Protein AF-A0A7S3FM71-F1 (afdb_monomer)

Mean predicted aligned error: 9.9 Å

InterPro domains:
  IPR003323 OTU domain [PF02338] (21-145)
  IPR003323 OTU domain [PS50802] (13-151)
  IPR038765 Papain-like cysteine peptidase superfamily [SSF54001] (6-153)
  IPR050704 Peptidase C85-like [PTHR12419] (8-159)

Organism: NCBI:txid676789

Nearest PDB structures (foldseek):
  4bou-assembly1_A-2  TM=9.102E-01  e=1.600E-09  Homo sapiens
  4bop-assembly1_B  TM=8.326E-01  e=3.712E-07  Homo sapiens
  3phw-assembly1_A  TM=8.513E-01  e=5.351E-05  Crimean-Congo hemorrhagic fever virus strain IbAr10200
  6oar-assembly3_E  TM=7.988E-01  e=4.814E-05  Kupe virus
  6dx2-assembly2_B  TM=7.914E-01  e=5.075E-05  Orthonairovirus khani

Structure (mmCIF, N/CA/C/O backbone):
data_AF-A0A7S3FM71-F1
#
_entry.id   AF-A0A7S3FM71-F1
#
loop_
_atom_site.group_PDB
_atom_site.id
_atom_site.type_symbol
_atom_site.label_atom_id
_atom_site.label_alt_id
_atom_site.label_comp_id
_atom_site.label_asym_id
_atom_site.label_entity_id
_atom_site.label_seq_id
_atom_site.pdbx_PDB_ins_code
_atom_site.Cartn_x
_atom_site.Cartn_y
_atom_site.Cartn_z
_atom_site.occupancy
_atom_site.B_iso_or_equiv
_atom_site.auth_seq_id
_atom_site.auth_comp_id
_atom_site.auth_asym_id
_atom_site.auth_atom_id
_atom_site.pdbx_PDB_model_num
ATOM 1 N N . MET A 1 1 ? -2.170 1.258 -15.236 1.00 59.53 1 MET A N 1
ATOM 2 C CA . MET A 1 1 ? -2.395 -0.051 -14.561 1.00 59.53 1 MET A CA 1
ATOM 3 C C . MET A 1 1 ? -1.808 -1.283 -15.265 1.00 59.53 1 MET A C 1
ATOM 5 O O . MET A 1 1 ? -1.176 -2.070 -14.574 1.00 59.53 1 MET A O 1
ATOM 9 N N . ARG A 1 2 ? -1.981 -1.521 -16.581 1.00 63.91 2 ARG A N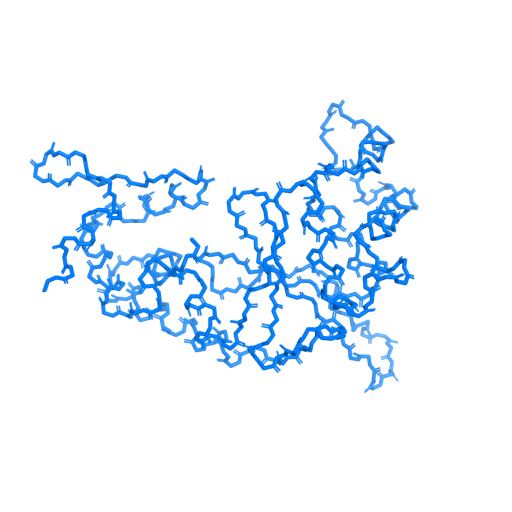 1
ATOM 10 C CA . ARG A 1 2 ? -1.490 -2.768 -17.231 1.00 63.91 2 ARG A CA 1
ATOM 11 C C . ARG A 1 2 ? 0.023 -2.986 -17.081 1.00 63.91 2 ARG A C 1
ATOM 13 O O . ARG A 1 2 ? 0.439 -4.098 -16.779 1.00 63.91 2 ARG A O 1
ATOM 20 N N . ALA A 1 3 ? 0.807 -1.934 -17.283 1.00 66.25 3 ALA A N 1
ATOM 21 C CA . ALA A 1 3 ? 2.261 -2.003 -17.276 1.00 66.25 3 ALA A CA 1
ATOM 22 C C . ALA A 1 3 ? 2.826 -2.145 -15.838 1.00 66.25 3 ALA A C 1
ATOM 24 O O . ALA A 1 3 ? 3.616 -3.049 -15.579 1.00 66.25 3 ALA A O 1
ATOM 25 N N . CYS A 1 4 ? 2.243 -1.442 -14.856 1.00 72.50 4 CYS A N 1
ATOM 26 C CA . CYS A 1 4 ? 2.477 -1.683 -13.421 1.00 72.50 4 CYS A CA 1
ATOM 27 C C . CYS A 1 4 ? 2.239 -3.150 -12.999 1.00 72.50 4 CYS A C 1
ATOM 29 O O . CYS A 1 4 ? 3.063 -3.740 -12.305 1.00 72.50 4 CYS A O 1
ATOM 31 N N . ARG A 1 5 ? 1.155 -3.787 -13.471 1.00 78.88 5 ARG A N 1
ATOM 32 C CA . ARG A 1 5 ? 0.891 -5.212 -13.185 1.00 78.88 5 ARG A CA 1
ATOM 33 C C . ARG A 1 5 ? 1.921 -6.155 -13.800 1.00 78.88 5 ARG A C 1
ATOM 35 O O . ARG A 1 5 ? 2.112 -7.239 -13.263 1.00 78.88 5 ARG A O 1
ATOM 42 N N . ALA A 1 6 ? 2.524 -5.800 -14.932 1.00 73.19 6 ALA A N 1
ATOM 43 C CA . ALA A 1 6 ? 3.598 -6.595 -15.520 1.00 73.19 6 ALA A CA 1
ATOM 44 C C . ALA A 1 6 ? 4.869 -6.486 -14.667 1.00 73.19 6 ALA A C 1
ATOM 46 O O . ALA A 1 6 ? 5.385 -7.510 -14.235 1.00 73.19 6 ALA A 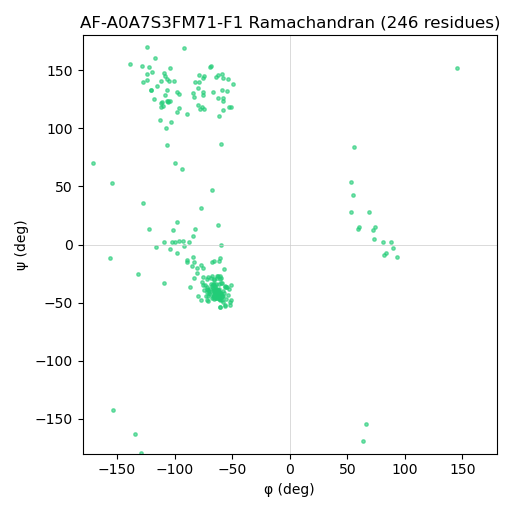O 1
ATOM 47 N N . ALA A 1 7 ? 5.269 -5.266 -14.296 1.00 73.12 7 ALA A N 1
ATOM 48 C CA . ALA A 1 7 ? 6.426 -5.036 -13.430 1.00 73.12 7 ALA A CA 1
ATOM 49 C C . ALA A 1 7 ? 6.300 -5.739 -12.061 1.00 73.12 7 ALA A C 1
ATOM 51 O O . ALA A 1 7 ? 7.256 -6.335 -11.575 1.00 73.12 7 ALA A O 1
ATOM 52 N N . LEU A 1 8 ? 5.109 -5.733 -11.450 1.00 80.12 8 LEU A N 1
ATOM 53 C CA . LEU A 1 8 ? 4.865 -6.459 -10.196 1.00 80.12 8 LEU A CA 1
ATOM 54 C C . LEU A 1 8 ? 4.934 -7.984 -10.366 1.00 80.12 8 LEU A C 1
ATOM 56 O O . LEU A 1 8 ? 5.424 -8.667 -9.471 1.00 80.12 8 LEU A O 1
ATOM 60 N N . ARG A 1 9 ? 4.505 -8.524 -11.514 1.00 82.50 9 ARG A N 1
ATOM 61 C CA . ARG A 1 9 ? 4.613 -9.965 -11.798 1.00 82.50 9 ARG A CA 1
ATOM 62 C C . ARG A 1 9 ? 6.054 -10.434 -11.915 1.00 82.50 9 ARG A C 1
ATOM 64 O O . ARG A 1 9 ? 6.351 -11.512 -11.412 1.00 82.50 9 ARG A O 1
ATOM 71 N N . GLU A 1 10 ? 6.932 -9.630 -12.510 1.00 77.06 10 GLU A N 1
ATOM 72 C CA . GLU A 1 10 ? 8.375 -9.920 -12.548 1.00 77.06 10 GLU A CA 1
ATOM 73 C C . GLU A 1 10 ? 8.985 -9.966 -11.136 1.00 77.06 10 GLU A C 1
ATOM 75 O O . GLU A 1 10 ? 9.927 -10.708 -10.885 1.00 77.06 10 GLU A O 1
ATOM 80 N N . ARG A 1 11 ? 8.383 -9.249 -10.176 1.00 77.69 11 ARG A N 1
ATOM 81 C CA . ARG A 1 11 ? 8.734 -9.299 -8.744 1.00 77.69 11 ARG A CA 1
ATOM 82 C C . ARG A 1 11 ? 8.058 -10.452 -7.990 1.00 77.69 11 ARG A C 1
ATOM 84 O O . ARG A 1 11 ? 8.118 -10.495 -6.767 1.00 77.69 11 ARG A O 1
ATOM 91 N N . GLY A 1 12 ? 7.372 -11.360 -8.687 1.00 82.88 12 GLY A N 1
ATOM 92 C CA . GLY A 1 12 ? 6.640 -12.470 -8.073 1.00 82.88 12 GLY A CA 1
ATOM 93 C C . GLY A 1 12 ? 5.338 -12.061 -7.383 1.00 82.88 12 GLY A C 1
ATOM 94 O O . GLY A 1 12 ? 4.773 -12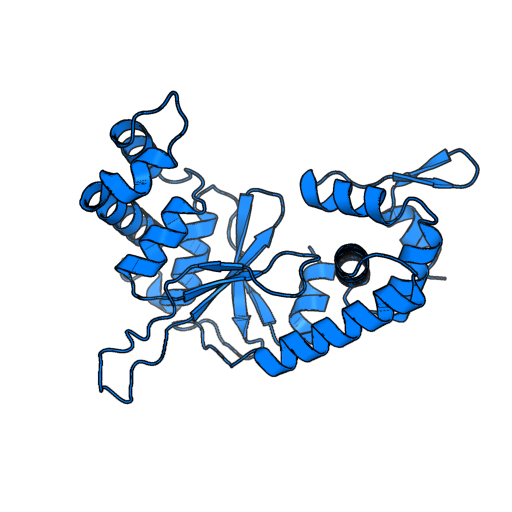.859 -6.640 1.00 82.88 12 GLY A O 1
ATOM 95 N N . LEU A 1 13 ? 4.829 -10.852 -7.640 1.00 87.50 13 LEU A N 1
ATOM 96 C CA . LEU A 1 13 ? 3.617 -10.321 -7.021 1.00 87.50 13 LEU A CA 1
ATOM 97 C C . LEU A 1 13 ? 2.461 -10.240 -8.023 1.00 87.50 13 LEU A C 1
ATOM 99 O O . LEU A 1 13 ? 2.626 -9.958 -9.212 1.00 87.50 13 LEU A O 1
ATOM 103 N N . ARG A 1 14 ? 1.240 -10.433 -7.532 1.00 89.88 14 ARG A N 1
ATOM 104 C CA . ARG A 1 14 ? 0.004 -10.214 -8.283 1.00 89.88 14 ARG A CA 1
ATOM 105 C C . ARG A 1 14 ? -0.896 -9.233 -7.552 1.00 89.88 14 ARG A C 1
ATOM 107 O O . ARG A 1 14 ? -1.042 -9.274 -6.335 1.00 89.88 14 ARG A O 1
ATOM 114 N N . VAL A 1 15 ? -1.541 -8.383 -8.338 1.00 90.75 15 VAL A N 1
ATOM 115 C CA . VAL A 1 15 ? -2.536 -7.437 -7.841 1.00 90.75 15 VAL A CA 1
ATOM 116 C C . VAL A 1 15 ? -3.890 -8.133 -7.729 1.00 90.75 15 VAL A C 1
ATOM 118 O O . VAL A 1 15 ? -4.330 -8.775 -8.689 1.00 90.75 15 VAL A O 1
ATOM 121 N N . VAL A 1 16 ? -4.539 -7.989 -6.577 1.00 90.81 16 VAL A N 1
ATOM 122 C CA . VAL A 1 16 ? -5.944 -8.337 -6.351 1.00 90.81 16 VAL A CA 1
ATOM 123 C C . VAL A 1 16 ? -6.768 -7.066 -6.514 1.00 90.81 16 VAL A C 1
ATOM 125 O O . VAL A 1 16 ? -6.567 -6.095 -5.787 1.00 90.81 16 VAL A O 1
ATOM 128 N N . ASP A 1 17 ? -7.666 -7.065 -7.499 1.00 85.25 17 ASP A N 1
ATOM 129 C CA . ASP A 1 17 ? -8.537 -5.925 -7.771 1.00 85.25 17 ASP A CA 1
ATOM 130 C C . ASP A 1 17 ? -9.531 -5.708 -6.627 1.00 85.25 17 ASP A C 1
ATOM 132 O O . ASP A 1 17 ? -10.219 -6.635 -6.198 1.00 85.25 17 ASP A O 1
ATOM 136 N N . VAL A 1 18 ? -9.620 -4.460 -6.173 1.00 86.31 18 VAL A N 1
ATOM 137 C CA . VAL A 1 18 ? -10.543 -3.998 -5.135 1.00 86.31 18 VAL A CA 1
ATOM 138 C C . VAL A 1 18 ? -11.366 -2.847 -5.711 1.00 86.31 18 VAL A C 1
ATOM 140 O O . VAL A 1 18 ? -10.884 -2.106 -6.568 1.00 86.31 18 VAL A O 1
ATOM 143 N N . ALA A 1 19 ? -12.625 -2.721 -5.292 1.00 86.31 19 ALA A N 1
ATOM 144 C CA . ALA A 1 19 ? -13.496 -1.646 -5.754 1.00 86.31 19 ALA A CA 1
ATOM 145 C C . ALA A 1 19 ? -12.975 -0.268 -5.309 1.00 86.31 19 ALA A C 1
ATOM 147 O O . ALA A 1 19 ? -12.434 -0.111 -4.218 1.00 86.31 19 ALA A O 1
ATOM 148 N N . GLU A 1 20 ? -13.145 0.741 -6.160 1.00 84.00 20 GLU A N 1
ATOM 149 C CA . GLU A 1 20 ? -12.764 2.132 -5.895 1.00 84.00 20 GLU A CA 1
ATOM 150 C C . GLU A 1 20 ? -13.965 2.901 -5.316 1.00 84.00 20 GLU A C 1
ATOM 152 O O . GLU A 1 20 ? -14.554 3.767 -5.955 1.00 84.00 20 GLU A O 1
ATOM 157 N N . ASP A 1 21 ? -14.399 2.504 -4.119 1.00 85.31 21 ASP A N 1
ATOM 158 C CA . ASP A 1 21 ? -15.633 2.981 -3.473 1.00 85.31 21 ASP A CA 1
ATOM 159 C C . ASP A 1 21 ? -15.397 3.625 -2.096 1.00 85.31 21 ASP A C 1
ATOM 161 O O . ASP A 1 21 ? -16.341 3.861 -1.345 1.00 85.31 21 ASP A O 1
ATOM 165 N N . GLY A 1 22 ? -14.136 3.927 -1.769 1.00 86.44 22 GLY A N 1
ATOM 166 C CA . GLY A 1 22 ? -13.719 4.498 -0.487 1.00 86.44 22 GLY A CA 1
ATOM 167 C C . GLY A 1 22 ? -13.559 3.484 0.652 1.00 86.44 22 GLY A C 1
ATOM 168 O O . GLY A 1 22 ? -12.985 3.827 1.684 1.00 86.44 22 GLY A O 1
ATOM 169 N N . ASP A 1 23 ? -13.966 2.224 0.468 1.00 91.94 23 ASP A N 1
ATOM 170 C CA . ASP A 1 23 ? -13.627 1.120 1.378 1.00 91.94 23 ASP A CA 1
ATOM 171 C C . ASP A 1 23 ? -12.344 0.382 0.942 1.00 91.94 23 ASP A C 1
ATOM 173 O O . ASP A 1 23 ? -11.878 -0.518 1.642 1.00 91.94 23 ASP A O 1
ATOM 177 N N . CYS A 1 24 ? -11.730 0.793 -0.177 1.00 93.31 24 CYS A N 1
ATOM 178 C CA . CYS A 1 24 ? -10.620 0.091 -0.828 1.00 93.31 24 CYS A CA 1
ATOM 179 C C . CYS A 1 24 ? -9.427 -0.232 0.088 1.00 93.31 24 CYS A C 1
ATOM 181 O O . CYS A 1 24 ? -8.874 -1.327 -0.005 1.00 93.31 24 CYS A O 1
ATOM 183 N N . LEU A 1 25 ? -9.060 0.669 1.005 1.00 95.38 25 LEU A N 1
ATOM 184 C CA . LEU A 1 25 ? -7.995 0.448 1.989 1.00 95.38 25 LEU A CA 1
ATOM 185 C C . LEU A 1 25 ? -8.323 -0.743 2.892 1.00 95.38 25 LEU A C 1
ATOM 187 O O . LEU A 1 25 ? -7.544 -1.691 3.001 1.00 95.38 25 LEU A O 1
ATOM 191 N N . PHE A 1 26 ? -9.505 -0.712 3.502 1.00 95.81 26 PHE A N 1
ATOM 192 C CA . PHE A 1 26 ? -9.955 -1.742 4.429 1.00 95.81 26 PHE A CA 1
ATOM 193 C C . PHE A 1 26 ? -10.236 -3.058 3.711 1.00 95.81 26 PHE A C 1
ATOM 195 O O . PHE A 1 26 ? -9.888 -4.112 4.224 1.00 95.81 26 PHE A O 1
ATOM 202 N N . ALA A 1 27 ? -10.809 -3.015 2.508 1.00 94.00 27 ALA A N 1
ATOM 203 C CA . ALA A 1 27 ? -11.048 -4.203 1.698 1.00 94.00 27 ALA A CA 1
ATOM 204 C C . ALA A 1 27 ? -9.736 -4.860 1.242 1.00 94.00 27 ALA A C 1
ATOM 206 O O . ALA A 1 27 ? -9.609 -6.082 1.305 1.00 94.00 27 ALA A O 1
ATOM 207 N N . SER A 1 28 ? -8.733 -4.065 0.858 1.00 94.62 28 SER A N 1
ATOM 208 C CA . SER A 1 28 ? -7.405 -4.585 0.517 1.00 94.62 28 SER A CA 1
ATOM 209 C C . SER A 1 28 ? -6.732 -5.235 1.722 1.00 94.62 28 SER A C 1
ATOM 211 O O . SER A 1 28 ? -6.132 -6.301 1.593 1.00 94.62 28 SER A O 1
ATOM 213 N N . LEU A 1 29 ? -6.853 -4.633 2.908 1.00 94.88 29 LEU A N 1
ATOM 214 C CA . LEU A 1 29 ? -6.280 -5.215 4.117 1.00 94.88 29 LEU A CA 1
ATOM 215 C C . LEU A 1 29 ? -7.065 -6.441 4.612 1.00 94.88 29 LEU A C 1
ATOM 217 O O . LEU A 1 29 ? -6.457 -7.398 5.081 1.00 94.88 29 LEU A O 1
ATOM 221 N N . ALA A 1 30 ? -8.389 -6.459 4.459 1.00 93.94 30 ALA A N 1
ATOM 222 C CA . ALA A 1 30 ? -9.215 -7.626 4.761 1.00 93.94 30 ALA A CA 1
ATOM 223 C C . ALA A 1 30 ? -8.833 -8.812 3.870 1.00 93.94 30 ALA A C 1
ATOM 225 O O . ALA A 1 30 ? -8.684 -9.925 4.373 1.00 93.94 30 ALA A O 1
ATOM 226 N N . ASP A 1 31 ? -8.583 -8.571 2.577 1.00 93.62 31 ASP A N 1
ATOM 227 C CA . ASP A 1 31 ? -8.009 -9.596 1.708 1.00 93.62 31 ASP A CA 1
ATOM 228 C C . ASP A 1 31 ? -6.678 -10.102 2.285 1.00 93.62 31 ASP A C 1
ATOM 230 O O . ASP A 1 31 ? -6.541 -11.298 2.515 1.00 93.62 31 ASP A O 1
ATOM 234 N N . GLN A 1 32 ? -5.734 -9.220 2.621 1.00 93.94 32 GLN A N 1
ATOM 235 C CA . GLN A 1 32 ? -4.442 -9.631 3.190 1.00 93.94 32 GLN A CA 1
ATOM 236 C C . GLN A 1 32 ? -4.573 -10.465 4.473 1.00 93.94 32 GLN A C 1
ATOM 238 O O . GLN A 1 32 ? -3.856 -11.448 4.644 1.00 93.94 32 GLN A O 1
ATOM 243 N N . LEU A 1 33 ? -5.483 -10.100 5.375 1.00 91.31 33 LEU A N 1
ATOM 244 C CA . LEU A 1 33 ? -5.605 -10.751 6.678 1.00 91.31 33 LEU A CA 1
ATOM 245 C C . LEU A 1 33 ? -6.434 -12.034 6.649 1.00 91.31 33 LEU A C 1
ATOM 247 O O . LEU A 1 33 ? -6.194 -12.912 7.475 1.00 91.31 33 LEU A O 1
ATOM 251 N N . TYR A 1 34 ? -7.399 -12.146 5.737 1.00 90.31 34 TYR A N 1
ATOM 252 C CA . TYR A 1 34 ? -8.429 -13.187 5.809 1.00 90.31 34 TYR A CA 1
ATOM 253 C C . TYR A 1 34 ? -8.640 -13.942 4.495 1.00 90.31 34 TYR A C 1
ATOM 255 O O . TYR A 1 34 ? -9.065 -15.095 4.516 1.00 90.31 34 TYR A O 1
ATOM 263 N N . GLY A 1 35 ? -8.319 -13.323 3.360 1.00 88.50 35 GLY A N 1
ATOM 264 C CA . GLY A 1 35 ? -8.600 -13.851 2.030 1.00 88.50 35 GLY A CA 1
ATOM 265 C C . GLY A 1 35 ? -10.073 -14.003 1.697 1.00 88.50 35 GLY A C 1
ATOM 266 O O . GLY A 1 35 ? -10.957 -13.486 2.383 1.00 88.50 35 GLY A O 1
ATOM 267 N N . THR A 1 36 ? -10.338 -14.692 0.589 1.00 79.31 36 THR A N 1
ATOM 268 C CA . THR A 1 36 ? -11.689 -14.826 0.040 1.00 79.31 36 THR A CA 1
ATOM 269 C C . THR A 1 36 ? -12.596 -15.672 0.920 1.00 79.31 36 THR A C 1
ATOM 271 O O . THR A 1 36 ? -13.802 -15.427 0.940 1.00 79.31 36 THR A O 1
ATOM 274 N N . ASP A 1 37 ? -12.040 -16.628 1.668 1.00 73.69 37 ASP A N 1
ATOM 275 C CA . ASP A 1 37 ? -12.846 -17.529 2.494 1.00 73.69 37 ASP A CA 1
ATOM 276 C C . ASP A 1 37 ? -13.251 -16.870 3.825 1.00 73.69 37 ASP A C 1
ATOM 278 O O . ASP A 1 37 ? -14.250 -17.263 4.426 1.00 73.69 37 ASP A O 1
ATOM 282 N N . GLY A 1 38 ? -12.536 -15.824 4.261 1.00 62.00 38 GLY A N 1
ATOM 283 C CA . GLY A 1 38 ? -12.831 -15.086 5.495 1.00 62.00 38 GLY A CA 1
ATOM 284 C C . GLY A 1 38 ? -13.874 -13.969 5.359 1.00 62.00 38 GLY A C 1
ATOM 285 O O . GLY A 1 38 ? -14.491 -13.584 6.353 1.00 62.00 38 GLY A O 1
ATOM 286 N N . ALA A 1 39 ? -14.151 -13.492 4.138 1.00 59.91 39 ALA A N 1
ATOM 287 C CA . ALA A 1 39 ? -15.041 -12.351 3.877 1.00 59.91 39 ALA A CA 1
ATOM 288 C C . ALA A 1 39 ? -16.505 -12.547 4.346 1.00 59.91 39 ALA A C 1
ATOM 290 O O . ALA A 1 39 ? -17.269 -11.587 4.413 1.00 59.91 39 ALA A O 1
ATOM 291 N N . GLY A 1 40 ? -16.915 -13.779 4.672 1.00 52.84 40 GLY A N 1
ATOM 292 C CA . GLY A 1 40 ? -18.253 -14.110 5.178 1.00 52.84 40 GLY A CA 1
ATOM 293 C C . GLY A 1 40 ? -18.374 -14.249 6.702 1.00 52.84 40 GLY A C 1
ATOM 294 O O . GLY A 1 40 ? -19.492 -14.382 7.199 1.00 52.84 40 GLY A O 1
ATOM 295 N N . GLU A 1 41 ? -17.269 -14.219 7.455 1.00 52.56 41 GLU A N 1
ATOM 296 C CA . GLU A 1 41 ? -17.253 -14.492 8.906 1.00 52.56 41 GLU A CA 1
ATOM 297 C C . GLU A 1 41 ? -17.263 -13.218 9.776 1.00 52.56 41 GLU A C 1
ATOM 299 O O . GLU A 1 41 ? -16.896 -13.248 10.949 1.00 52.56 41 GLU A O 1
ATOM 304 N N . GLY A 1 42 ? -17.675 -12.074 9.217 1.00 55.28 42 GLY A N 1
ATOM 305 C CA . GLY A 1 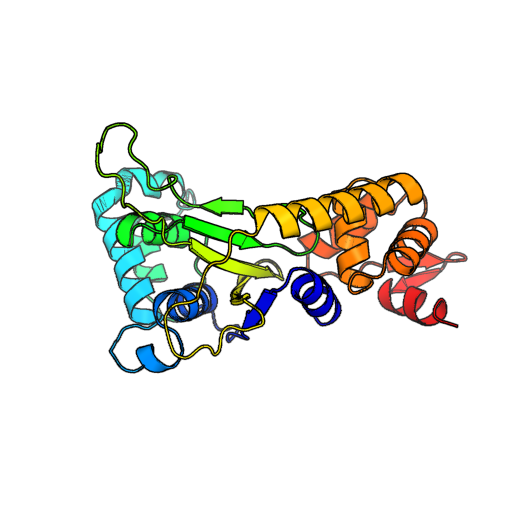42 ? -17.562 -10.768 9.885 1.00 55.28 42 GLY A CA 1
ATOM 306 C C . GLY A 1 42 ? -16.124 -10.239 9.953 1.00 55.28 42 GLY A C 1
ATOM 307 O O . GLY A 1 42 ? -15.851 -9.280 10.671 1.00 55.28 42 GLY A O 1
ATOM 308 N N . LEU A 1 43 ? -15.212 -10.860 9.206 1.00 65.44 43 LEU A N 1
ATOM 309 C CA . LEU A 1 43 ? -13.820 -10.465 9.018 1.00 65.44 43 LEU A CA 1
ATOM 310 C C . LEU A 1 43 ? -13.704 -9.727 7.678 1.00 65.44 43 LEU A C 1
ATOM 312 O O . LEU A 1 43 ? -13.202 -10.253 6.687 1.00 65.44 43 LEU A O 1
ATOM 316 N N . ASP A 1 44 ? -14.272 -8.524 7.637 1.00 83.81 44 ASP A N 1
ATOM 317 C CA . ASP A 1 44 ? -14.440 -7.730 6.422 1.00 83.81 44 ASP A CA 1
ATOM 318 C C . ASP A 1 44 ? -13.922 -6.288 6.584 1.00 83.81 44 ASP A C 1
ATOM 320 O O . ASP A 1 44 ? -13.411 -5.878 7.632 1.00 83.81 44 ASP A O 1
ATOM 324 N N . ALA A 1 45 ? -14.052 -5.505 5.512 1.00 90.75 45 ALA A N 1
ATOM 325 C CA . ALA A 1 45 ? -13.653 -4.102 5.475 1.00 90.75 45 ALA A CA 1
ATOM 326 C C . ALA A 1 45 ? -14.331 -3.252 6.570 1.00 90.75 45 ALA A C 1
ATOM 328 O O . ALA A 1 45 ? -13.709 -2.345 7.125 1.00 90.75 45 ALA A O 1
ATOM 329 N N . ALA A 1 46 ? -15.592 -3.542 6.906 1.00 92.88 46 ALA A N 1
ATOM 330 C CA . ALA A 1 46 ? -16.337 -2.781 7.902 1.00 92.88 46 ALA A CA 1
ATOM 331 C C . ALA A 1 46 ? -15.811 -3.048 9.319 1.00 92.88 46 ALA A C 1
ATOM 333 O O . ALA A 1 46 ? -15.686 -2.111 10.113 1.00 92.88 46 ALA A O 1
ATOM 334 N N . SER A 1 47 ? -15.448 -4.296 9.622 1.00 93.75 47 SER A N 1
ATOM 335 C CA . SER A 1 47 ? -14.816 -4.656 10.894 1.00 93.75 47 SER A CA 1
ATOM 336 C C . SER A 1 47 ? -13.458 -3.979 11.072 1.00 93.75 47 SER A C 1
ATOM 338 O O . SER A 1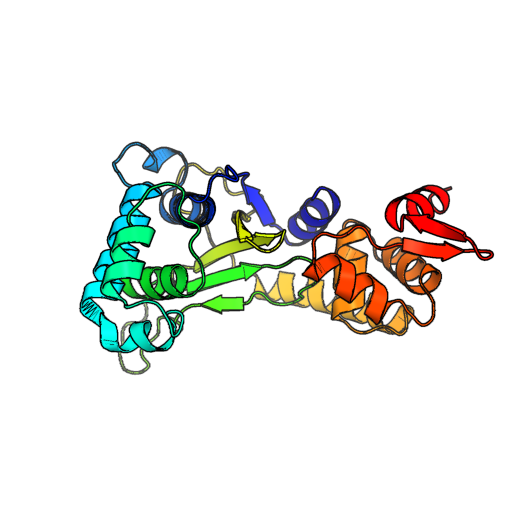 47 ? -13.231 -3.351 12.106 1.00 93.75 47 SER A O 1
ATOM 340 N N . LEU A 1 48 ? -12.599 -3.988 10.046 1.00 95.44 48 LEU A N 1
ATOM 341 C CA . LEU A 1 48 ? -11.311 -3.282 10.107 1.00 95.44 48 LEU A CA 1
ATOM 342 C C . LEU A 1 48 ? -11.494 -1.766 10.271 1.00 95.44 48 LEU A C 1
ATOM 344 O O . LEU A 1 48 ? -10.801 -1.137 11.068 1.00 95.44 48 LEU A O 1
ATOM 348 N N . ARG A 1 49 ? -12.477 -1.161 9.597 1.00 96.88 49 ARG A N 1
ATOM 349 C CA . ARG A 1 49 ? -12.829 0.256 9.800 1.00 96.88 49 ARG A CA 1
ATOM 350 C C . ARG A 1 49 ? -13.253 0.544 11.243 1.00 96.88 49 ARG A C 1
ATOM 352 O O . ARG A 1 49 ? -12.857 1.557 11.830 1.00 96.88 49 ARG A O 1
ATOM 359 N N . ALA A 1 50 ? -14.051 -0.339 11.837 1.00 96.62 50 ALA A N 1
ATOM 360 C CA . ALA A 1 50 ? -14.463 -0.210 13.229 1.00 96.62 50 ALA A CA 1
ATOM 361 C C . ALA A 1 50 ? -13.273 -0.348 14.194 1.00 96.62 50 ALA A C 1
ATOM 363 O O . ALA A 1 50 ? -13.184 0.411 15.160 1.00 96.62 50 ALA A O 1
ATOM 364 N N . ASP A 1 51 ? -12.348 -1.266 13.923 1.00 97.06 51 ASP A N 1
ATOM 365 C CA . ASP A 1 51 ? -11.163 -1.476 14.753 1.00 97.06 51 ASP A CA 1
ATOM 366 C C . ASP A 1 51 ? -10.176 -0.306 14.656 1.00 97.06 51 ASP A C 1
ATOM 368 O O . ASP A 1 51 ? -9.720 0.180 15.692 1.00 97.06 51 ASP A O 1
ATOM 372 N N . ALA A 1 52 ? -9.937 0.226 13.453 1.00 97.69 52 ALA A N 1
ATOM 373 C CA . ALA A 1 52 ? -9.129 1.427 13.235 1.00 97.69 52 ALA A CA 1
ATOM 374 C C . ALA A 1 52 ? -9.668 2.620 14.042 1.00 97.69 52 ALA A C 1
ATOM 376 O O . ALA A 1 52 ? -8.962 3.233 14.844 1.00 97.69 52 ALA A O 1
ATOM 377 N N . THR A 1 53 ? -10.964 2.912 13.894 1.00 98.25 53 THR A N 1
ATOM 378 C CA . THR A 1 53 ? -11.602 4.043 14.586 1.00 98.25 53 THR A CA 1
ATOM 379 C C . THR A 1 53 ? -11.667 3.858 16.098 1.00 98.25 53 THR A C 1
ATOM 381 O O . THR A 1 53 ? -11.442 4.822 16.828 1.00 98.25 53 THR A O 1
ATOM 384 N N . ARG A 1 54 ? -11.898 2.636 16.593 1.00 98.44 54 ARG A N 1
ATOM 385 C CA . ARG A 1 54 ? -11.835 2.331 18.031 1.00 98.44 54 ARG A CA 1
ATOM 386 C C . ARG A 1 54 ? -10.421 2.505 18.581 1.00 98.44 54 ARG A C 1
ATOM 388 O O . ARG A 1 54 ? -10.261 3.025 19.681 1.00 98.44 54 ARG A O 1
ATOM 395 N N . TYR A 1 55 ? -9.402 2.067 17.843 1.00 98.19 55 TYR A N 1
ATOM 396 C CA . TYR A 1 55 ? -8.015 2.208 18.274 1.00 98.19 55 TYR A CA 1
ATOM 397 C C . TYR A 1 55 ? -7.600 3.679 18.345 1.00 98.19 55 TYR A C 1
ATOM 399 O O . TYR A 1 55 ? -7.012 4.096 19.341 1.00 98.19 55 TYR A O 1
ATOM 407 N N . MET A 1 56 ? -7.950 4.476 17.333 1.00 98.25 56 MET A N 1
ATOM 408 C CA . MET A 1 56 ? -7.679 5.914 17.336 1.00 98.25 56 MET A CA 1
ATOM 409 C C . MET A 1 56 ? -8.407 6.643 18.473 1.00 98.25 56 MET A C 1
ATOM 411 O O . MET A 1 56 ? -7.797 7.464 19.146 1.00 98.25 56 MET A O 1
ATOM 415 N N . GLU A 1 57 ? -9.670 6.300 18.747 1.00 98.06 57 GLU A N 1
ATOM 416 C CA . GLU A 1 57 ? -10.446 6.846 19.877 1.00 98.06 57 GLU A CA 1
ATOM 417 C C . GLU A 1 57 ? -9.851 6.474 21.245 1.00 98.06 57 GLU A C 1
ATOM 419 O O . GLU A 1 57 ? -9.908 7.246 22.195 1.00 98.06 57 GLU A O 1
ATOM 424 N N . ALA A 1 58 ? -9.255 5.290 21.377 1.00 98.06 58 ALA A N 1
ATOM 425 C CA . ALA A 1 58 ? -8.585 4.896 22.616 1.00 98.06 58 ALA A CA 1
ATOM 426 C C . ALA A 1 58 ? -7.222 5.589 22.807 1.00 98.06 58 ALA A C 1
ATOM 428 O O . ALA A 1 58 ? -6.723 5.652 23.930 1.00 98.06 58 ALA A O 1
ATOM 429 N N . ASN A 1 59 ? -6.627 6.103 21.727 1.00 97.50 59 ASN A N 1
ATOM 430 C CA . ASN A 1 59 ? -5.280 6.671 21.695 1.00 97.50 59 ASN A CA 1
ATOM 431 C C . ASN A 1 59 ? -5.279 8.083 21.087 1.00 97.50 59 ASN A C 1
ATOM 433 O O . ASN A 1 59 ? -4.339 8.450 20.389 1.00 97.50 59 ASN A O 1
ATOM 437 N N . GLU A 1 60 ? -6.319 8.888 21.337 1.00 96.62 60 GLU A N 1
ATOM 438 C CA . GLU A 1 60 ? -6.542 10.164 20.631 1.00 96.62 60 GLU A CA 1
ATOM 439 C C . GLU A 1 60 ? -5.321 11.090 20.615 1.00 96.62 60 GLU A C 1
ATOM 441 O O . GLU A 1 60 ? -5.089 11.771 19.623 1.00 96.62 60 GLU A O 1
ATOM 446 N N . GLY A 1 61 ? -4.515 11.099 21.682 1.00 96.31 61 GLY A N 1
ATOM 447 C CA . GLY A 1 61 ? -3.307 11.925 21.772 1.00 96.31 61 GLY A CA 1
ATOM 448 C C . GLY A 1 61 ? -2.261 11.641 20.687 1.00 96.31 61 GLY A C 1
ATOM 449 O O . GLY A 1 61 ? -1.552 12.562 20.289 1.00 96.31 61 GLY A O 1
ATOM 450 N N . ASP A 1 62 ? -2.203 10.410 20.177 1.00 94.81 62 ASP A N 1
ATOM 451 C CA . ASP A 1 62 ? -1.279 10.001 19.113 1.00 94.81 62 ASP A CA 1
ATOM 452 C C . ASP A 1 62 ? -1.777 10.418 17.723 1.00 94.81 62 ASP A C 1
ATOM 454 O O . ASP A 1 62 ? -0.985 10.558 16.795 1.00 94.81 62 ASP A O 1
ATOM 458 N N . PHE A 1 63 ? -3.090 10.603 17.570 1.00 96.38 63 PHE A N 1
ATOM 459 C CA . PHE A 1 63 ? -3.752 10.780 16.276 1.00 96.38 63 PHE A CA 1
ATOM 460 C C . PHE A 1 63 ? -4.251 12.207 16.052 1.00 96.38 63 PHE A C 1
ATOM 462 O O . PHE A 1 63 ? -4.217 12.700 14.929 1.00 96.38 63 PHE A O 1
ATOM 469 N N . ALA A 1 64 ? -4.673 12.897 17.112 1.00 95.44 64 ALA A N 1
ATOM 470 C CA . ALA A 1 64 ? -5.216 14.249 17.044 1.00 95.44 64 ALA A CA 1
ATOM 471 C C . ALA A 1 64 ? -4.277 15.265 16.367 1.00 95.44 64 ALA A C 1
ATOM 473 O O . ALA A 1 64 ? -4.794 16.095 15.627 1.00 95.44 64 ALA A O 1
ATOM 474 N N . PRO A 1 65 ? -2.936 15.205 16.525 1.00 95.44 65 PRO A N 1
ATOM 475 C CA . PRO A 1 65 ? -2.030 16.113 15.815 1.00 95.44 65 PRO A CA 1
ATOM 476 C C . PRO A 1 65 ? -2.002 15.949 14.287 1.00 95.44 65 PRO A C 1
ATOM 478 O O . PRO A 1 65 ? -1.426 16.797 13.614 1.00 95.44 65 PRO A O 1
ATOM 481 N N . PHE A 1 66 ? -2.552 14.853 13.752 1.00 94.38 66 PHE A N 1
ATOM 482 C CA . PHE A 1 66 ? -2.588 14.552 12.315 1.00 94.38 66 PHE A CA 1
ATOM 483 C C . PHE A 1 66 ? -3.965 14.786 11.681 1.00 94.38 66 PHE A C 1
ATOM 485 O O . PHE A 1 66 ? -4.111 14.617 10.473 1.00 94.38 66 PHE A O 1
ATOM 492 N N . VAL A 1 67 ? -4.968 15.149 12.483 1.00 93.62 67 VAL A N 1
ATOM 493 C CA . VAL A 1 67 ? -6.262 15.615 11.975 1.00 93.62 67 VAL A CA 1
ATOM 494 C C . VAL A 1 67 ? -6.081 17.042 11.447 1.00 93.62 67 VAL A C 1
ATOM 496 O O . VAL A 1 67 ? -5.283 17.800 11.994 1.00 93.62 67 VAL A O 1
ATOM 499 N N . GLU A 1 68 ? -6.799 17.396 10.380 1.00 88.69 68 GLU A N 1
ATOM 500 C CA . GLU A 1 68 ? -6.775 18.748 9.804 1.00 88.69 68 GLU A CA 1
ATOM 501 C C . GLU A 1 68 ? -7.072 19.819 10.870 1.00 88.69 68 GLU A C 1
ATOM 503 O O . GLU A 1 68 ? -7.917 19.617 11.745 1.00 88.69 68 GLU A O 1
ATOM 508 N N . ASP A 1 69 ? -6.400 20.974 10.789 1.00 85.50 69 ASP A N 1
ATOM 509 C CA . ASP A 1 69 ? -6.438 22.029 11.822 1.00 85.50 69 ASP A CA 1
ATOM 510 C C . ASP A 1 69 ? -7.859 22.560 12.130 1.00 85.50 69 ASP A C 1
ATOM 512 O O . ASP A 1 69 ? -8.090 23.166 13.182 1.00 85.50 69 ASP A O 1
ATOM 516 N N . ASP A 1 70 ? -8.814 22.378 11.214 1.00 91.81 70 ASP A N 1
ATOM 517 C CA . ASP A 1 70 ? -10.208 22.806 11.331 1.00 91.81 70 ASP A CA 1
ATOM 518 C C . ASP A 1 70 ? -11.188 21.693 11.756 1.00 91.81 70 ASP A C 1
ATOM 520 O O . ASP A 1 70 ? -12.385 21.959 11.903 1.00 91.81 70 ASP A O 1
ATOM 524 N N . GLU A 1 71 ? -10.707 20.474 12.023 1.00 93.62 71 GLU A N 1
ATOM 525 C CA . GLU A 1 71 ? -11.517 19.323 12.433 1.00 93.62 71 GLU A CA 1
ATOM 526 C C . GLU A 1 71 ? -11.080 18.787 13.811 1.00 93.62 71 GLU A C 1
ATOM 528 O O . GLU A 1 71 ? -9.908 18.565 14.102 1.00 93.62 71 GLU A O 1
ATOM 533 N N . ALA A 1 72 ? -12.043 18.543 14.705 1.00 95.38 72 ALA A N 1
ATOM 534 C CA . ALA A 1 72 ? -11.764 17.839 15.956 1.00 95.38 72 ALA A CA 1
ATOM 535 C C . ALA A 1 72 ? -11.678 16.324 15.706 1.00 95.38 72 ALA A C 1
ATOM 537 O O . ALA A 1 72 ? -12.470 15.780 14.937 1.00 95.38 72 ALA A O 1
ATOM 538 N N . ILE A 1 73 ? -10.816 15.604 16.435 1.00 96.25 73 ILE A N 1
ATOM 539 C CA . ILE A 1 73 ? -10.672 14.144 16.268 1.00 96.25 73 ILE A CA 1
ATOM 540 C C . ILE A 1 73 ? -12.001 13.381 16.405 1.00 96.25 73 ILE A C 1
ATOM 542 O O . ILE A 1 73 ? -12.269 12.455 15.645 1.00 96.25 73 ILE A O 1
ATOM 546 N N . GLY A 1 74 ? -12.894 13.803 17.303 1.00 97.06 74 GLY A N 1
ATOM 547 C CA . GLY A 1 74 ? -14.219 13.187 17.435 1.00 97.06 74 GLY A CA 1
ATOM 548 C C . GLY A 1 74 ? -15.098 13.335 16.182 1.00 97.06 74 GLY A C 1
ATOM 549 O O . GLY A 1 74 ? -15.936 12.472 15.905 1.00 97.06 74 GLY A O 1
ATOM 550 N N . ASP A 1 75 ? -14.911 14.402 15.407 1.00 97.44 75 ASP A N 1
ATOM 551 C CA . ASP A 1 75 ? -15.645 14.674 14.168 1.00 97.44 75 ASP A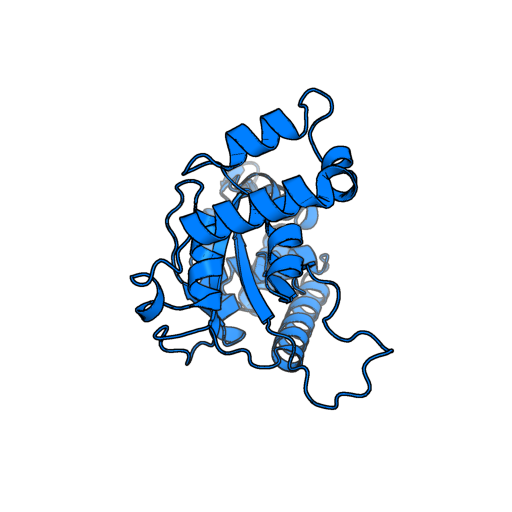 CA 1
ATOM 552 C C . ASP A 1 75 ? -15.060 13.841 13.026 1.00 97.44 75 ASP A C 1
ATOM 554 O O . ASP A 1 75 ? -15.812 13.124 12.353 1.00 97.44 75 ASP A O 1
ATOM 558 N N . TYR A 1 76 ? -13.726 13.805 12.938 1.00 97.88 76 TYR A N 1
ATOM 559 C CA . TYR A 1 76 ? -12.979 12.911 12.057 1.00 97.88 76 TYR A CA 1
ATOM 560 C C . TYR A 1 76 ? -13.416 11.452 12.243 1.00 97.88 76 TYR A C 1
ATOM 562 O O . TYR A 1 76 ? -13.833 10.792 11.293 1.00 97.88 76 TYR A O 1
ATOM 570 N N . LEU A 1 77 ? -13.428 10.952 13.485 1.00 98.12 77 LEU A N 1
ATOM 571 C CA . LEU A 1 77 ? -13.812 9.573 13.794 1.00 98.12 77 LEU A CA 1
ATOM 572 C C . LEU A 1 77 ? -15.284 9.289 13.472 1.00 98.12 77 LEU A C 1
ATOM 574 O O . LEU A 1 77 ? -15.627 8.190 13.037 1.00 98.12 77 LEU A O 1
ATOM 578 N N . ARG A 1 78 ? -16.191 10.255 13.668 1.00 97.56 78 ARG A N 1
ATOM 579 C CA . ARG A 1 78 ? -17.599 10.098 13.259 1.00 97.56 78 ARG A CA 1
ATOM 580 C C . ARG A 1 78 ? -17.745 9.959 11.747 1.00 97.56 78 ARG A C 1
ATOM 582 O O . ARG A 1 78 ? -18.587 9.176 11.307 1.00 97.56 78 ARG A O 1
ATOM 589 N N . ARG A 1 79 ? -16.951 10.694 10.969 1.00 97.00 79 ARG A N 1
ATOM 590 C CA . ARG A 1 79 ? -16.913 10.596 9.5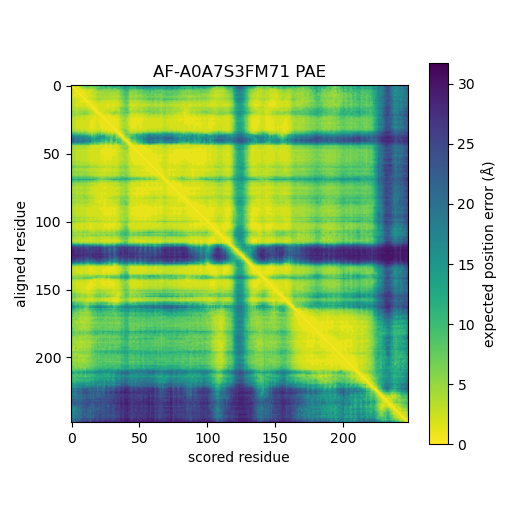06 1.00 97.00 79 ARG A CA 1
ATOM 591 C C . ARG A 1 79 ? -16.250 9.295 9.050 1.00 97.00 79 ARG A C 1
ATOM 593 O O . ARG A 1 79 ? -16.848 8.572 8.263 1.00 97.00 79 ARG A O 1
ATOM 600 N N . MET A 1 80 ? -15.093 8.942 9.608 1.00 97.38 80 MET A N 1
ATOM 601 C CA . MET A 1 80 ? -14.328 7.743 9.240 1.00 97.38 80 MET A CA 1
ATOM 602 C C . MET A 1 80 ? -15.076 6.431 9.516 1.00 97.38 80 MET A C 1
ATOM 604 O O . MET A 1 80 ? -14.869 5.440 8.823 1.00 97.38 80 MET A O 1
ATOM 608 N N . ARG A 1 81 ? -16.000 6.407 10.485 1.00 96.81 81 ARG A N 1
ATOM 609 C CA . ARG A 1 81 ? -16.881 5.248 10.726 1.00 96.81 81 ARG A CA 1
ATOM 610 C C . ARG A 1 81 ? -17.899 4.998 9.603 1.00 96.81 81 ARG A C 1
ATOM 612 O O . ARG A 1 81 ? -18.503 3.930 9.578 1.00 96.81 81 ARG A O 1
ATOM 619 N N . GLN A 1 82 ? -18.130 5.957 8.705 1.00 95.69 82 GLN A N 1
ATOM 620 C CA . GLN A 1 82 ? -19.079 5.806 7.600 1.00 95.69 82 GLN A CA 1
ATOM 621 C C . GLN A 1 82 ? -18.448 4.992 6.462 1.00 95.69 82 GLN A C 1
ATOM 623 O O . GLN A 1 82 ? -17.306 5.239 6.075 1.00 95.69 82 GLN A O 1
ATOM 628 N N . ALA A 1 83 ? -19.204 4.031 5.922 1.00 93.06 83 ALA A N 1
ATOM 629 C CA . ALA A 1 83 ? -18.792 3.261 4.750 1.00 93.06 83 ALA A CA 1
ATOM 630 C C . ALA A 1 83 ? -18.511 4.188 3.557 1.00 93.06 83 ALA A C 1
ATOM 632 O O . ALA A 1 83 ? -19.191 5.205 3.381 1.00 93.06 83 ALA A O 1
ATOM 633 N N . GLY A 1 84 ? -17.496 3.846 2.768 1.00 89.81 84 GLY A N 1
ATOM 634 C CA . GLY A 1 84 ? -17.042 4.652 1.635 1.00 89.81 84 GLY A CA 1
ATOM 635 C C . GLY A 1 84 ? -16.276 5.932 1.997 1.00 89.81 84 GLY A C 1
ATOM 636 O O . GLY A 1 84 ? -15.922 6.708 1.109 1.00 89.81 84 GLY A O 1
ATOM 637 N N . CYS A 1 85 ? -15.982 6.183 3.279 1.00 93.25 85 CYS A N 1
ATOM 638 C CA . CYS A 1 85 ? -15.020 7.220 3.649 1.00 93.25 85 CYS A CA 1
ATOM 639 C C . CYS A 1 85 ? -13.595 6.714 3.394 1.00 93.25 85 CYS A C 1
ATOM 641 O O . CYS A 1 85 ? -13.159 5.754 4.030 1.00 93.25 85 CYS A O 1
ATOM 643 N N . TRP A 1 86 ? -12.862 7.382 2.508 1.00 92.38 86 TRP A N 1
ATOM 644 C CA . TRP A 1 86 ? -11.495 7.013 2.149 1.00 92.38 86 TRP A CA 1
ATOM 645 C C . TRP A 1 86 ? -10.578 7.115 3.369 1.00 92.38 86 TRP A C 1
ATOM 647 O O . TRP A 1 86 ? -10.555 8.148 4.039 1.00 92.38 86 TRP A O 1
ATOM 657 N N . GLY A 1 87 ? -9.873 6.026 3.672 1.00 93.50 87 GLY A N 1
ATOM 658 C CA . GLY A 1 87 ? -8.862 5.980 4.727 1.00 93.50 87 GLY A CA 1
ATOM 659 C C . GLY A 1 87 ? -7.464 6.307 4.201 1.00 93.50 87 GLY A C 1
ATOM 660 O O . GLY A 1 87 ? -7.235 6.329 2.992 1.00 93.50 87 GLY A O 1
ATOM 661 N N . GLY A 1 88 ? -6.517 6.510 5.114 1.00 93.88 88 GLY A N 1
ATOM 662 C CA . GLY A 1 88 ? -5.119 6.768 4.781 1.00 93.88 88 GLY A CA 1
ATOM 663 C C . GLY A 1 88 ? -4.149 6.334 5.878 1.00 93.88 88 GLY A C 1
ATOM 664 O O . GLY A 1 88 ? -4.325 5.305 6.530 1.00 93.88 88 GLY A O 1
ATOM 665 N N . ASN A 1 89 ? -3.090 7.120 6.080 1.00 94.44 89 ASN A N 1
ATOM 666 C CA . ASN A 1 89 ? -1.993 6.758 6.984 1.00 94.44 89 ASN A CA 1
ATOM 667 C C . ASN A 1 89 ? -2.424 6.580 8.448 1.00 94.44 89 ASN A C 1
ATOM 669 O O . ASN A 1 89 ? -1.862 5.726 9.132 1.00 94.44 89 ASN A O 1
ATOM 673 N N . MET A 1 90 ? -3.409 7.343 8.934 1.00 95.88 90 MET A N 1
ATOM 674 C CA . MET A 1 90 ? -3.921 7.199 10.305 1.00 95.88 90 MET A CA 1
ATOM 675 C C . MET A 1 90 ? -4.601 5.838 10.498 1.00 95.88 90 MET A C 1
ATOM 677 O O . MET A 1 90 ? -4.268 5.104 11.433 1.00 95.88 90 MET A O 1
ATOM 681 N N . GLU A 1 91 ? -5.466 5.444 9.560 1.00 97.56 91 GLU A N 1
ATOM 682 C CA . GLU A 1 91 ? -6.103 4.125 9.545 1.00 97.56 91 GLU A CA 1
ATOM 683 C C . GLU A 1 91 ? -5.055 3.015 9.456 1.00 97.56 91 GLU A C 1
ATOM 685 O O . GLU A 1 91 ? -5.089 2.087 10.257 1.00 97.56 91 GLU A O 1
ATOM 690 N N . LEU A 1 92 ? -4.081 3.121 8.548 1.00 96.50 92 LEU A N 1
ATOM 691 C CA . LEU A 1 92 ? -3.032 2.105 8.391 1.00 96.50 92 LEU A CA 1
ATOM 692 C C . LEU A 1 92 ? -2.167 1.971 9.645 1.00 96.50 92 LEU A C 1
ATOM 694 O O . LEU A 1 92 ? -1.870 0.857 10.064 1.00 96.50 92 LEU A O 1
ATOM 698 N N . THR A 1 93 ? -1.805 3.088 10.277 1.00 96.00 93 THR A N 1
ATOM 699 C CA . THR A 1 93 ? -1.019 3.088 11.520 1.00 96.00 93 THR A CA 1
ATOM 700 C C . THR A 1 93 ? -1.810 2.462 12.665 1.00 96.00 93 THR A C 1
ATOM 702 O O . THR A 1 93 ? -1.287 1.627 13.402 1.00 96.00 93 THR A O 1
ATOM 705 N N . SER A 1 94 ? -3.090 2.822 12.804 1.00 96.50 94 SER A N 1
ATOM 706 C CA . SER A 1 94 ? -3.957 2.245 13.835 1.00 96.50 94 SER A CA 1
ATOM 707 C C . SER A 1 94 ? -4.161 0.741 13.639 1.00 96.50 94 SER A C 1
ATOM 709 O O . SER A 1 94 ? -4.018 -0.016 14.597 1.00 96.50 94 SER A O 1
ATOM 711 N N . LEU A 1 95 ? -4.398 0.301 12.398 1.00 96.19 95 LEU A N 1
ATOM 712 C CA . LEU A 1 95 ? -4.552 -1.107 12.032 1.00 96.19 95 LEU A CA 1
ATOM 713 C C . LEU A 1 95 ? -3.265 -1.895 12.249 1.00 96.19 95 LEU A C 1
ATOM 715 O O . LEU A 1 95 ? -3.310 -2.968 12.848 1.00 96.19 95 LEU A O 1
ATOM 719 N N . SER A 1 96 ? -2.122 -1.346 11.828 1.00 94.50 96 SER A N 1
ATOM 720 C CA . SER A 1 96 ? -0.799 -1.922 12.074 1.00 94.50 96 SER A CA 1
ATOM 721 C C . SER A 1 96 ? -0.596 -2.233 13.556 1.00 94.50 96 SER A C 1
ATOM 723 O O . SER A 1 96 ? -0.272 -3.368 13.913 1.00 94.50 96 SER A O 1
ATOM 725 N N . ARG A 1 97 ? -0.887 -1.266 14.431 1.00 92.88 97 ARG A N 1
ATOM 726 C CA . ARG A 1 97 ? -0.722 -1.432 15.877 1.00 92.88 97 ARG A CA 1
ATOM 727 C C . ARG A 1 97 ? -1.751 -2.376 16.499 1.00 92.88 97 ARG A C 1
ATOM 729 O O . ARG A 1 97 ? -1.375 -3.220 17.309 1.00 92.88 97 ARG A O 1
ATOM 736 N N . CYS A 1 98 ? -3.035 -2.268 16.152 1.00 92.88 98 CYS A N 1
ATOM 737 C CA . CYS A 1 98 ? -4.078 -3.061 16.814 1.00 92.88 98 CYS A CA 1
ATOM 738 C C . CYS A 1 98 ? -4.108 -4.531 16.369 1.00 92.88 98 CYS A C 1
ATOM 740 O O . CYS A 1 98 ? -4.473 -5.397 17.164 1.00 92.88 98 CYS A O 1
ATOM 742 N N . HIS A 1 99 ? -3.670 -4.830 15.144 1.00 90.75 99 HIS A N 1
ATOM 743 C CA . HIS A 1 99 ? -3.560 -6.200 14.634 1.00 90.75 99 HIS A CA 1
ATOM 744 C C . HIS A 1 99 ? -2.120 -6.743 14.647 1.00 90.75 99 HIS A C 1
ATOM 746 O O . HIS A 1 99 ? -1.908 -7.896 14.249 1.00 90.75 99 HIS A O 1
ATOM 752 N N . GLN A 1 100 ? -1.152 -5.959 15.143 1.00 89.56 100 GLN A N 1
ATOM 753 C CA . GLN A 1 100 ? 0.265 -6.327 15.235 1.00 89.56 100 GLN A CA 1
ATOM 754 C C . GLN A 1 100 ? 0.818 -6.795 13.882 1.00 89.56 100 GLN A C 1
ATOM 756 O O . GLN A 1 100 ? 1.328 -7.912 13.748 1.00 89.56 100 GLN A O 1
ATOM 761 N N . LEU A 1 101 ? 0.643 -5.952 12.864 1.00 88.50 101 LEU A N 1
ATOM 762 C CA . LEU A 1 101 ? 1.136 -6.198 11.515 1.00 88.50 101 LEU A CA 1
ATOM 763 C C . LEU A 1 101 ? 2.074 -5.094 11.042 1.00 88.50 101 LEU A C 1
ATOM 765 O O . LEU A 1 101 ? 1.937 -3.930 11.414 1.00 88.50 101 LEU A O 1
ATOM 769 N N . GLU A 1 102 ? 2.969 -5.467 10.145 1.00 91.62 102 GLU A N 1
ATOM 770 C CA . GLU A 1 102 ? 3.726 -4.539 9.322 1.00 91.62 102 GLU A CA 1
ATOM 771 C C . GLU A 1 102 ? 3.045 -4.423 7.951 1.00 91.62 102 GLU A C 1
ATOM 773 O O . GLU A 1 102 ? 2.676 -5.423 7.337 1.00 91.62 102 GLU A O 1
ATOM 778 N N . ILE A 1 103 ? 2.825 -3.202 7.473 1.00 93.44 103 ILE A N 1
ATOM 779 C CA . ILE A 1 103 ? 2.146 -2.921 6.206 1.00 93.44 103 ILE A CA 1
ATOM 780 C C . ILE A 1 103 ? 3.160 -2.349 5.225 1.00 93.44 103 ILE A C 1
ATOM 782 O O . ILE A 1 103 ? 3.715 -1.275 5.447 1.00 93.44 103 ILE A O 1
ATOM 786 N N . HIS A 1 104 ? 3.378 -3.053 4.120 1.00 92.94 104 HIS A N 1
ATOM 787 C CA . HIS A 1 104 ? 4.247 -2.641 3.022 1.00 92.94 104 HIS A CA 1
ATOM 788 C C . HIS A 1 104 ? 3.407 -2.021 1.915 1.00 92.94 104 HIS A C 1
ATOM 790 O O . HIS A 1 104 ? 2.611 -2.705 1.273 1.00 92.94 104 HIS A O 1
ATOM 796 N N . ILE A 1 105 ? 3.591 -0.731 1.667 1.00 92.12 105 ILE A N 1
ATOM 797 C CA . ILE A 1 105 ? 2.863 0.023 0.650 1.00 92.12 105 ILE A CA 1
ATOM 798 C C . ILE A 1 105 ? 3.777 0.229 -0.551 1.00 92.12 105 ILE A C 1
ATOM 800 O O . ILE A 1 105 ? 4.686 1.059 -0.542 1.00 92.12 105 ILE A O 1
ATOM 804 N N . TYR A 1 106 ? 3.513 -0.527 -1.606 1.00 88.69 106 TYR A N 1
ATOM 805 C CA . TYR A 1 106 ? 4.164 -0.381 -2.895 1.00 88.69 106 TYR A CA 1
ATOM 806 C C . TYR A 1 106 ? 3.495 0.741 -3.680 1.00 88.69 106 TYR A C 1
ATOM 808 O O . TYR A 1 106 ? 2.270 0.868 -3.698 1.00 88.69 106 TYR A O 1
ATOM 816 N N . GLN A 1 107 ? 4.308 1.530 -4.372 1.00 85.25 107 GLN A N 1
ATOM 817 C CA . GLN A 1 107 ? 3.849 2.585 -5.262 1.00 85.25 107 GLN A CA 1
ATOM 818 C C . GLN A 1 107 ? 4.504 2.401 -6.633 1.00 85.25 107 GLN A C 1
ATOM 820 O O . GLN A 1 107 ? 5.686 2.049 -6.712 1.00 85.25 107 GLN A O 1
ATOM 825 N N . PRO A 1 108 ? 3.768 2.619 -7.733 1.00 76.94 108 PRO A N 1
ATOM 826 C CA . PRO A 1 108 ? 4.374 2.681 -9.051 1.00 76.94 108 PRO A CA 1
ATOM 827 C C . PRO A 1 108 ? 5.503 3.716 -9.095 1.00 76.94 108 PRO A C 1
ATOM 829 O O . PRO A 1 108 ? 5.328 4.846 -8.647 1.00 76.94 108 PRO A O 1
ATOM 832 N N . GLY A 1 109 ? 6.650 3.331 -9.650 1.00 72.94 109 GLY A N 1
ATOM 833 C CA . GLY A 1 109 ? 7.808 4.216 -9.760 1.00 72.94 109 GLY A CA 1
ATOM 834 C C . GLY A 1 109 ? 8.656 4.326 -8.491 1.00 72.94 109 GLY A C 1
ATOM 835 O O . GLY A 1 109 ? 9.655 5.036 -8.507 1.00 72.94 109 GLY A O 1
ATOM 836 N N . GLU A 1 110 ? 8.318 3.602 -7.422 1.00 77.94 110 GLU A N 1
ATOM 837 C CA . GLU A 1 110 ? 9.157 3.501 -6.227 1.00 77.94 110 GLU A CA 1
ATOM 838 C C . GLU A 1 110 ? 9.865 2.139 -6.175 1.00 77.94 110 GLU A C 1
ATOM 840 O O . GLU A 1 110 ? 9.313 1.090 -6.530 1.00 77.94 110 GLU A O 1
ATOM 845 N N . VAL A 1 111 ? 11.129 2.158 -5.749 1.00 73.25 111 VAL A N 1
ATOM 846 C CA . VAL A 1 111 ? 11.970 0.954 -5.670 1.00 73.25 111 VAL A CA 1
ATOM 847 C C . VAL A 1 111 ? 11.603 0.125 -4.443 1.00 73.25 111 VAL A C 1
ATOM 849 O O . VAL A 1 111 ? 11.386 -1.087 -4.539 1.00 73.25 111 VAL A O 1
ATOM 852 N N . LYS A 1 112 ? 11.486 0.800 -3.296 1.00 80.31 112 LYS A N 1
ATOM 853 C CA . LYS A 1 112 ? 11.184 0.202 -1.995 1.00 80.31 112 LYS A CA 1
ATOM 854 C C . LYS A 1 112 ? 9.763 0.556 -1.558 1.00 80.31 112 LYS A C 1
ATOM 856 O O . LYS A 1 112 ? 9.315 1.669 -1.839 1.00 80.31 112 LYS A O 1
ATOM 861 N N . PRO A 1 113 ? 9.059 -0.356 -0.869 1.00 86.25 113 PRO A N 1
ATOM 862 C CA . PRO A 1 113 ? 7.775 -0.028 -0.274 1.00 86.25 113 PRO A CA 1
ATOM 863 C C . PRO A 1 113 ? 7.951 0.939 0.903 1.00 86.25 113 PRO A C 1
ATOM 865 O O . PRO A 1 113 ? 8.971 0.929 1.595 1.00 86.25 113 PRO A O 1
ATOM 868 N N . TRP A 1 114 ? 6.919 1.734 1.167 1.00 89.44 114 TRP A N 1
ATOM 869 C CA . TRP A 1 114 ? 6.777 2.423 2.445 1.00 89.44 114 TRP A CA 1
ATOM 870 C C . TRP A 1 114 ? 6.330 1.419 3.497 1.00 89.44 114 TRP A C 1
ATOM 872 O O . TRP A 1 114 ? 5.383 0.670 3.267 1.00 89.44 114 TRP A O 1
ATOM 882 N N . ILE A 1 115 ? 6.999 1.400 4.644 1.00 90.88 115 ILE A N 1
ATOM 883 C CA . ILE A 1 115 ? 6.705 0.454 5.719 1.00 90.88 115 ILE A CA 1
ATOM 884 C C . ILE A 1 115 ? 5.983 1.201 6.841 1.00 90.88 115 ILE A C 1
ATOM 886 O O . ILE A 1 115 ? 6.503 2.183 7.369 1.00 90.88 115 ILE A O 1
ATOM 890 N N . ILE A 1 116 ? 4.784 0.735 7.189 1.00 91.56 116 ILE A N 1
ATOM 891 C CA . ILE A 1 116 ? 4.033 1.170 8.369 1.00 91.56 116 ILE A CA 1
ATOM 892 C C . ILE A 1 116 ? 4.017 0.020 9.366 1.00 91.56 116 ILE A C 1
ATOM 894 O O . ILE A 1 116 ? 3.484 -1.051 9.086 1.00 91.56 116 ILE A O 1
ATOM 898 N N . GLY A 1 117 ? 4.579 0.261 10.538 1.00 86.06 117 GLY A N 1
ATOM 899 C CA . GLY A 1 117 ? 4.638 -0.698 11.627 1.00 86.06 117 GLY A CA 1
ATOM 900 C C . GLY A 1 117 ? 5.931 -0.536 12.396 1.00 86.06 117 GLY A C 1
ATOM 901 O O . GLY A 1 117 ? 6.942 -0.096 11.854 1.00 86.06 117 GLY A O 1
ATOM 902 N N . ASP A 1 118 ? 5.888 -0.887 13.672 1.00 69.94 118 ASP A N 1
ATOM 903 C CA . ASP A 1 118 ? 7.017 -0.678 14.576 1.00 69.94 118 ASP A CA 1
ATOM 904 C C . ASP A 1 118 ? 8.081 -1.788 14.456 1.00 69.94 118 ASP A C 1
ATOM 906 O O . ASP A 1 118 ? 8.953 -1.877 15.313 1.00 69.94 118 ASP A O 1
ATOM 910 N N . GLY A 1 119 ? 8.014 -2.624 13.403 1.00 57.16 119 GLY A N 1
ATOM 911 C CA . GLY A 1 119 ? 8.836 -3.821 13.226 1.00 57.16 119 GLY A CA 1
ATOM 912 C C . GLY A 1 119 ? 8.665 -4.730 14.433 1.00 57.16 119 GLY A C 1
ATOM 913 O O . GLY A 1 119 ? 9.425 -4.622 15.385 1.00 57.16 119 GLY A O 1
ATOM 914 N N . ASN A 1 120 ? 7.616 -5.556 14.445 1.00 46.25 120 ASN A N 1
ATOM 915 C CA . ASN A 1 120 ? 7.167 -6.289 15.634 1.00 46.25 120 ASN A CA 1
ATOM 916 C C . ASN A 1 120 ? 8.266 -7.223 16.193 1.00 46.25 120 ASN A C 1
ATOM 918 O O . ASN A 1 120 ? 8.357 -8.398 15.864 1.00 46.25 120 ASN A O 1
ATOM 922 N N . GLY A 1 121 ? 9.101 -6.647 17.044 1.00 41.94 121 GLY A N 1
ATOM 923 C CA . GLY A 1 121 ? 10.292 -7.206 17.649 1.00 41.94 121 GLY A CA 1
ATOM 924 C C . GLY A 1 121 ? 10.735 -6.210 18.707 1.00 41.94 121 GLY A C 1
ATOM 925 O O . GLY A 1 121 ? 11.720 -5.494 18.547 1.00 41.94 121 GLY A O 1
ATOM 926 N N . SER A 1 122 ? 9.953 -6.106 19.782 1.00 37.59 122 SER A N 1
ATOM 927 C CA . SER A 1 122 ? 10.452 -5.512 21.015 1.00 37.59 122 SER A CA 1
ATOM 928 C C . SER A 1 122 ? 11.767 -6.207 21.357 1.00 37.59 122 SER A C 1
ATOM 930 O O . SER A 1 122 ? 11.771 -7.411 21.597 1.00 37.59 122 SER A O 1
ATOM 932 N N . ALA A 1 123 ? 12.868 -5.455 21.407 1.00 41.91 123 ALA A N 1
ATOM 933 C CA . ALA A 1 123 ? 14.192 -5.950 21.801 1.00 41.91 123 ALA A CA 1
ATOM 934 C C . ALA A 1 123 ? 14.244 -6.532 23.235 1.00 41.91 123 ALA A C 1
ATOM 936 O O . ALA A 1 123 ? 15.299 -6.982 23.673 1.00 41.91 123 ALA A O 1
ATOM 937 N N . ASP A 1 124 ? 13.111 -6.509 23.944 1.00 42.75 124 ASP A N 1
ATOM 938 C CA . ASP A 1 124 ? 12.918 -6.939 25.325 1.00 42.75 124 ASP A CA 1
ATOM 939 C C . ASP A 1 124 ? 12.093 -8.238 25.459 1.00 42.75 124 ASP A C 1
ATOM 941 O O . ASP A 1 124 ? 11.831 -8.659 26.586 1.00 42.75 124 ASP A O 1
ATOM 945 N N . ASP A 1 125 ? 11.666 -8.874 24.358 1.00 44.62 125 ASP A N 1
ATOM 946 C CA . ASP A 1 125 ? 10.964 -10.165 24.416 1.00 44.62 125 ASP A CA 1
ATOM 947 C C . ASP A 1 125 ? 11.889 -11.286 23.919 1.00 44.62 125 ASP A C 1
ATOM 949 O O . ASP A 1 125 ? 12.077 -11.477 22.721 1.00 44.62 125 ASP A O 1
ATOM 953 N N . ASP A 1 126 ? 12.489 -12.019 24.865 1.00 40.28 126 ASP A N 1
ATOM 954 C CA . ASP A 1 126 ? 13.257 -13.262 24.664 1.00 40.28 126 ASP A CA 1
ATOM 955 C C . ASP A 1 126 ? 12.333 -14.415 24.190 1.00 40.28 126 ASP A C 1
ATOM 957 O O . ASP A 1 126 ? 12.339 -15.521 24.742 1.00 40.28 126 ASP A O 1
ATOM 961 N N . THR A 1 127 ? 11.476 -14.166 23.197 1.00 43.59 127 THR A N 1
ATOM 962 C CA . THR A 1 127 ? 10.679 -15.195 22.532 1.00 43.59 127 THR A CA 1
ATOM 963 C C . THR A 1 127 ? 11.166 -15.341 21.090 1.00 43.59 127 THR A C 1
ATOM 965 O O . THR A 1 127 ? 10.941 -14.496 20.232 1.00 43.59 127 THR A O 1
ATOM 968 N N . ASP A 1 128 ? 11.866 -16.445 20.818 1.00 42.34 128 ASP A N 1
ATOM 969 C CA . ASP A 1 128 ? 12.437 -16.828 19.512 1.00 42.34 128 ASP A CA 1
ATOM 970 C C . ASP A 1 128 ? 11.384 -17.052 18.387 1.00 42.34 128 ASP A C 1
ATOM 972 O O . ASP A 1 128 ? 11.680 -17.695 17.382 1.00 42.34 128 ASP A O 1
ATOM 976 N N . ASP A 1 129 ? 10.138 -16.582 18.533 1.00 44.19 129 ASP A N 1
ATOM 977 C CA . ASP A 1 129 ? 9.019 -16.960 17.657 1.00 44.19 129 ASP A CA 1
ATOM 978 C C . ASP A 1 129 ? 7.904 -15.897 17.584 1.00 44.19 129 ASP A C 1
ATOM 980 O O . ASP A 1 129 ? 6.727 -16.183 17.804 1.00 44.19 129 ASP A O 1
ATOM 984 N N . VAL A 1 130 ? 8.244 -14.643 17.269 1.00 47.41 130 VAL A N 1
ATOM 985 C CA . VAL A 1 130 ? 7.244 -13.681 16.773 1.00 47.41 130 VAL A CA 1
ATOM 986 C C . VAL A 1 130 ? 7.488 -13.481 15.285 1.00 47.41 130 VAL A C 1
ATOM 988 O O . VAL A 1 130 ? 8.194 -12.572 14.861 1.00 47.41 130 VAL A O 1
ATOM 991 N N . SER A 1 131 ? 6.911 -14.355 14.459 1.00 57.28 131 SER A N 1
ATOM 992 C CA . SER A 1 131 ? 6.863 -14.106 13.020 1.00 57.28 131 SER A CA 1
ATOM 993 C C . SER A 1 131 ? 6.057 -12.824 12.781 1.00 57.28 131 SER A C 1
ATOM 995 O O . SER A 1 131 ? 4.841 -12.808 13.006 1.00 57.28 131 SER A O 1
ATOM 997 N N . VAL A 1 132 ? 6.714 -11.745 12.353 1.00 63.16 132 VAL A N 1
ATOM 998 C CA . VAL A 1 132 ? 6.034 -10.499 11.975 1.00 63.16 132 VAL A CA 1
ATOM 999 C C . VAL A 1 132 ? 5.045 -10.812 10.853 1.00 63.16 132 VAL A C 1
ATOM 1001 O O . VAL A 1 132 ? 5.420 -11.349 9.811 1.00 63.16 132 VAL A O 1
ATOM 1004 N N . ARG A 1 133 ? 3.762 -10.494 11.057 1.00 84.62 133 ARG A N 1
ATOM 1005 C CA . ARG A 1 133 ? 2.757 -10.608 9.994 1.00 84.62 133 ARG A CA 1
ATOM 1006 C C . ARG A 1 133 ? 2.879 -9.400 9.078 1.00 84.62 133 ARG A C 1
ATOM 1008 O O . ARG A 1 133 ? 2.705 -8.275 9.537 1.00 84.62 133 ARG A O 1
ATOM 1015 N N . ILE A 1 134 ? 3.161 -9.641 7.802 1.00 89.88 134 ILE A N 1
ATOM 1016 C CA . ILE A 1 134 ? 3.326 -8.587 6.799 1.00 89.88 134 ILE A CA 1
ATOM 1017 C C . ILE A 1 134 ? 2.127 -8.585 5.851 1.00 89.88 134 ILE A C 1
ATOM 1019 O O . ILE A 1 134 ? 1.807 -9.617 5.263 1.00 89.88 134 ILE A O 1
ATOM 1023 N N . ALA A 1 135 ? 1.509 -7.420 5.664 1.00 92.56 135 ALA A N 1
ATOM 1024 C CA . ALA A 1 135 ? 0.509 -7.174 4.629 1.00 92.56 135 ALA A CA 1
ATOM 1025 C C . ALA A 1 135 ? 1.110 -6.305 3.517 1.00 92.56 135 ALA A C 1
ATOM 1027 O O . ALA A 1 135 ? 1.721 -5.277 3.798 1.00 92.56 135 ALA A O 1
ATOM 1028 N N . LYS A 1 136 ? 0.920 -6.683 2.250 1.00 93.06 136 LYS A N 1
ATOM 1029 C CA . LYS A 1 136 ? 1.397 -5.926 1.085 1.00 93.06 136 LYS A CA 1
ATOM 1030 C C . LYS A 1 136 ? 0.224 -5.249 0.381 1.00 93.06 136 LYS A C 1
ATOM 1032 O O . LYS A 1 136 ? -0.719 -5.907 -0.061 1.00 93.06 136 LYS A O 1
ATOM 1037 N N . LEU A 1 137 ? 0.301 -3.932 0.241 1.00 94.25 137 LEU A N 1
ATOM 1038 C CA . LEU A 1 137 ? -0.679 -3.103 -0.454 1.00 94.25 137 LEU A CA 1
ATOM 1039 C C . LEU A 1 137 ? -0.020 -2.382 -1.632 1.00 94.25 137 LEU A C 1
ATOM 1041 O O . LEU A 1 137 ? 1.153 -2.024 -1.582 1.00 94.25 137 LEU A O 1
ATOM 1045 N N . LEU A 1 138 ? -0.789 -2.139 -2.686 1.00 92.44 138 LEU A N 1
ATOM 1046 C CA . LEU A 1 138 ? -0.437 -1.267 -3.800 1.00 92.44 138 LEU A CA 1
ATOM 1047 C C . LEU A 1 138 ? -1.245 0.022 -3.676 1.00 92.44 138 LEU A C 1
ATOM 1049 O O . LEU A 1 138 ? -2.471 -0.040 -3.672 1.00 92.44 138 LEU A O 1
ATOM 1053 N N . TYR A 1 139 ? -0.575 1.168 -3.628 1.00 90.56 139 TYR A N 1
ATOM 1054 C CA . TYR A 1 139 ? -1.210 2.482 -3.657 1.00 90.56 139 TYR A CA 1
ATOM 1055 C C . TYR A 1 139 ? -1.039 3.127 -5.033 1.00 90.56 139 TYR A C 1
ATOM 1057 O O . TYR A 1 139 ? 0.079 3.267 -5.535 1.00 90.56 139 TYR A O 1
ATOM 1065 N N . VAL A 1 140 ? -2.155 3.495 -5.658 1.00 83.94 140 VAL A N 1
ATOM 1066 C CA . VAL A 1 140 ? -2.228 4.016 -7.028 1.00 83.94 140 VAL A CA 1
ATOM 1067 C C . VAL A 1 140 ? -3.214 5.179 -7.109 1.00 83.94 140 VAL A C 1
ATOM 1069 O O . VAL A 1 140 ? -4.143 5.276 -6.317 1.00 83.94 140 VAL A O 1
ATOM 1072 N N . ASN A 1 141 ? -3.022 6.055 -8.097 1.00 75.94 141 ASN A N 1
ATOM 1073 C CA . ASN A 1 141 ? -3.936 7.153 -8.447 1.00 75.94 141 ASN A CA 1
ATOM 1074 C C . ASN A 1 141 ? -4.217 8.198 -7.345 1.00 75.94 141 ASN A C 1
ATOM 1076 O O . ASN A 1 141 ? -5.106 9.020 -7.518 1.00 75.94 141 ASN A O 1
ATOM 1080 N N . GLY A 1 142 ? -3.436 8.225 -6.262 1.00 75.38 142 GLY A N 1
ATOM 1081 C CA . GLY A 1 142 ? -3.510 9.270 -5.233 1.00 75.38 142 GLY A CA 1
ATOM 1082 C C . GLY A 1 142 ? -4.429 8.956 -4.050 1.00 75.38 142 GLY A C 1
ATOM 1083 O O . GLY A 1 142 ? -4.345 9.625 -3.023 1.00 75.38 142 GLY A O 1
ATOM 1084 N N . ASP A 1 143 ? -5.243 7.912 -4.124 1.00 80.00 143 ASP A N 1
ATOM 1085 C CA . ASP A 1 143 ? -6.142 7.545 -3.026 1.00 80.00 143 ASP A CA 1
ATOM 1086 C C . ASP A 1 143 ? -6.554 6.060 -3.036 1.00 80.00 143 ASP A C 1
ATOM 1088 O O . ASP A 1 143 ? -7.092 5.561 -2.046 1.00 80.00 143 ASP A O 1
ATOM 1092 N N . HIS A 1 144 ? -6.277 5.314 -4.110 1.00 88.06 144 HIS A N 1
ATOM 1093 C CA . HIS A 1 144 ? -6.781 3.956 -4.277 1.00 88.06 144 HIS A CA 1
ATOM 1094 C C . HIS A 1 144 ? -5.770 2.892 -3.835 1.00 88.06 144 HIS A C 1
ATOM 1096 O O . HIS A 1 144 ? -4.619 2.861 -4.281 1.00 88.06 144 HIS A O 1
ATOM 1102 N N . TYR A 1 145 ? -6.234 1.967 -2.993 1.00 92.12 145 TYR A N 1
ATOM 1103 C CA . TYR A 1 145 ? -5.466 0.815 -2.529 1.00 92.12 145 TYR A CA 1
ATOM 1104 C C . TYR A 1 145 ? -5.943 -0.477 -3.189 1.00 92.12 145 TYR A C 1
ATOM 1106 O O . TYR A 1 145 ? -7.142 -0.697 -3.370 1.00 92.12 145 TYR A O 1
ATOM 1114 N N . GLN A 1 146 ? -4.989 -1.352 -3.496 1.00 91.75 146 GLN A N 1
ATOM 1115 C CA . GLN A 1 146 ? -5.226 -2.734 -3.901 1.00 91.75 146 GLN A CA 1
ATOM 1116 C C . GLN A 1 146 ? -4.380 -3.683 -3.059 1.00 91.75 146 GLN A C 1
ATOM 1118 O O . GLN A 1 146 ? -3.309 -3.321 -2.570 1.00 91.75 146 GLN A O 1
ATOM 1123 N N . SER A 1 147 ? -4.839 -4.920 -2.914 1.00 93.81 147 SER A N 1
ATOM 1124 C CA . SER A 1 147 ? -4.072 -5.962 -2.237 1.00 93.81 147 SER A CA 1
ATOM 1125 C C . SER A 1 147 ? -2.995 -6.535 -3.170 1.00 93.81 147 SER A C 1
ATOM 1127 O O . SER A 1 147 ? -3.228 -6.732 -4.370 1.00 93.81 147 SER A O 1
ATOM 1129 N N . LEU A 1 148 ? -1.801 -6.797 -2.628 1.00 92.62 148 LEU A N 1
ATOM 1130 C CA . LEU A 1 148 ? -0.711 -7.485 -3.318 1.00 92.62 148 LEU A CA 1
ATOM 1131 C C . LEU A 1 148 ? -0.475 -8.851 -2.689 1.00 92.62 148 LEU A C 1
ATOM 1133 O O . LEU A 1 148 ? -0.155 -8.965 -1.511 1.00 92.62 148 LEU A O 1
ATOM 1137 N N . ARG A 1 149 ? -0.580 -9.901 -3.495 1.00 92.38 149 ARG A N 1
ATOM 1138 C CA . ARG A 1 149 ? -0.305 -11.275 -3.066 1.00 92.38 149 ARG A CA 1
ATOM 1139 C C . ARG A 1 149 ? 0.864 -11.860 -3.833 1.00 92.38 149 ARG A C 1
ATOM 1141 O O . ARG A 1 149 ? 1.185 -11.392 -4.925 1.00 92.38 149 ARG A O 1
ATOM 1148 N N . GLU A 1 150 ? 1.458 -12.915 -3.293 1.00 90.56 150 GLU A N 1
ATOM 1149 C CA . GLU A 1 150 ? 2.409 -13.735 -4.045 1.00 90.56 150 GLU A CA 1
ATOM 1150 C C . GLU A 1 150 ? 1.732 -14.314 -5.296 1.00 90.56 150 GLU A C 1
ATOM 1152 O O . GLU A 1 150 ? 0.532 -14.613 -5.311 1.00 90.56 150 GLU A O 1
ATOM 1157 N N . LEU A 1 151 ? 2.500 -14.473 -6.371 1.00 89.62 151 LEU A N 1
ATOM 1158 C CA . LEU A 1 151 ? 1.985 -14.930 -7.660 1.00 89.62 151 LEU A CA 1
ATOM 1159 C C . LEU A 1 151 ? 1.358 -16.333 -7.583 1.00 89.62 151 LEU A C 1
ATOM 1161 O O . LEU A 1 151 ? 0.428 -16.620 -8.335 1.00 89.62 151 LEU A O 1
ATOM 1165 N N . ASP A 1 152 ? 1.851 -17.179 -6.676 1.00 88.62 152 ASP A N 1
ATOM 1166 C CA . ASP A 1 152 ? 1.375 -18.541 -6.411 1.00 88.62 152 ASP A CA 1
ATOM 1167 C C . ASP A 1 152 ? 0.374 -18.647 -5.245 1.00 88.62 152 ASP A C 1
ATOM 1169 O O . ASP A 1 152 ? -0.060 -19.750 -4.914 1.00 88.62 152 ASP A O 1
ATOM 1173 N N . ASP A 1 153 ? -0.017 -17.526 -4.631 1.00 88.69 153 ASP A N 1
ATOM 1174 C CA . ASP A 1 153 ? -1.051 -17.486 -3.594 1.00 88.69 153 ASP A CA 1
ATOM 1175 C C . ASP A 1 153 ? -2.443 -17.632 -4.229 1.00 88.69 153 ASP A C 1
ATOM 1177 O O . ASP A 1 153 ? -2.785 -16.908 -5.170 1.00 88.69 153 ASP A O 1
ATOM 1181 N N . ASP A 1 154 ? -3.260 -18.556 -3.721 1.00 88.06 154 ASP A N 1
ATOM 1182 C CA . ASP A 1 154 ? -4.584 -18.892 -4.258 1.00 88.06 154 ASP A CA 1
ATOM 1183 C C . ASP A 1 154 ? -5.712 -17.970 -3.766 1.00 88.06 154 ASP A C 1
ATOM 1185 O O . ASP A 1 154 ? -6.800 -17.985 -4.339 1.00 88.06 154 ASP A O 1
ATOM 1189 N N . GLY A 1 155 ? -5.453 -17.119 -2.771 1.00 86.94 155 GLY A N 1
ATOM 1190 C CA . GLY A 1 155 ? -6.435 -16.195 -2.214 1.00 86.94 155 GLY A CA 1
ATOM 1191 C C . GLY A 1 155 ? -7.353 -16.786 -1.146 1.00 86.94 155 GLY A C 1
ATOM 1192 O O . GLY A 1 155 ? -8.090 -16.018 -0.535 1.00 86.94 155 GLY A O 1
ATOM 1193 N N . GLY A 1 156 ? -7.313 -18.101 -0.894 1.00 86.69 156 GLY A N 1
ATOM 1194 C CA . GLY A 1 156 ? -8.293 -18.768 -0.027 1.00 86.69 156 GLY A CA 1
ATOM 1195 C C . GLY A 1 156 ? -8.217 -18.322 1.433 1.00 86.69 156 GLY A C 1
ATOM 1196 O O . GLY A 1 156 ? -9.226 -18.247 2.118 1.00 86.69 156 GLY A O 1
ATOM 1197 N N . GLY A 1 157 ? -7.035 -17.938 1.910 1.00 86.75 157 GLY A N 1
ATOM 1198 C CA . GLY A 1 157 ? -6.831 -17.502 3.291 1.00 86.75 157 GLY A CA 1
ATOM 1199 C C . GLY A 1 157 ? -5.985 -16.234 3.418 1.00 86.75 157 GLY A C 1
ATOM 1200 O O . GLY A 1 157 ? -5.774 -15.520 2.424 1.00 86.75 157 GLY A O 1
ATOM 1201 N N . PRO A 1 158 ? -5.466 -15.970 4.635 1.00 89.81 158 PRO A N 1
ATOM 1202 C CA . PRO A 1 158 ? -4.512 -14.893 4.871 1.00 89.81 158 PRO A CA 1
ATOM 1203 C C . PRO A 1 158 ? -3.378 -14.947 3.845 1.00 89.81 158 PRO A C 1
ATOM 1205 O O . PRO A 1 158 ? -2.889 -16.032 3.510 1.00 89.81 158 PRO A O 1
ATOM 1208 N N . ALA A 1 159 ? -2.985 -13.785 3.332 1.00 89.56 159 ALA A N 1
ATOM 1209 C CA . ALA A 1 159 ? -1.937 -13.682 2.333 1.00 89.56 159 ALA A CA 1
ATOM 1210 C C . ALA A 1 159 ? -0.631 -14.271 2.868 1.00 89.56 159 ALA A C 1
ATOM 1212 O O . ALA A 1 159 ? -0.203 -13.999 3.994 1.00 89.56 159 ALA A O 1
ATOM 1213 N N . ARG A 1 160 ? 0.012 -15.097 2.045 1.00 84.94 160 ARG A N 1
ATOM 1214 C CA . ARG A 1 160 ? 1.343 -15.609 2.352 1.00 84.94 160 ARG A CA 1
ATOM 1215 C C . ARG A 1 160 ? 2.359 -14.505 2.112 1.00 84.94 160 ARG A C 1
ATOM 1217 O O . ARG A 1 160 ? 2.255 -13.750 1.150 1.00 84.94 160 ARG A O 1
ATOM 1224 N N . HIS A 1 161 ? 3.372 -14.462 2.964 1.00 79.25 161 HIS A N 1
ATOM 1225 C CA . HIS A 1 161 ? 4.512 -13.583 2.783 1.00 79.25 161 HIS A CA 1
ATOM 1226 C C . HIS A 1 161 ? 5.748 -14.418 2.458 1.00 79.25 161 HIS A C 1
ATOM 1228 O O . HIS A 1 161 ? 6.127 -15.295 3.236 1.00 79.25 161 HIS A O 1
ATOM 1234 N N . LYS A 1 162 ? 6.380 -14.142 1.318 1.00 76.31 162 LYS A N 1
ATOM 1235 C CA . LYS A 1 162 ? 7.777 -14.508 1.072 1.00 76.31 162 LYS A CA 1
ATOM 1236 C C . LYS A 1 162 ? 8.637 -13.270 1.297 1.00 76.31 162 LYS A C 1
ATOM 1238 O O . LYS A 1 162 ? 8.218 -12.175 0.908 1.00 76.31 162 LYS A O 1
ATOM 1243 N N . GLU A 1 163 ? 9.814 -13.454 1.901 1.00 67.38 163 GLU A N 1
ATOM 1244 C CA . GLU A 1 163 ? 10.824 -12.395 1.979 1.00 67.38 163 GLU A CA 1
ATOM 1245 C C . GLU A 1 163 ? 11.088 -11.872 0.564 1.00 67.38 163 GLU A C 1
ATOM 1247 O O . GLU A 1 163 ? 11.496 -12.622 -0.323 1.00 67.38 163 GLU A O 1
ATOM 1252 N N . THR A 1 164 ? 10.815 -10.587 0.335 1.00 64.50 164 THR A N 1
ATOM 1253 C CA . THR A 1 164 ? 11.000 -9.959 -0.981 1.00 64.50 164 THR A CA 1
ATOM 1254 C C . THR A 1 164 ? 12.363 -9.319 -1.140 1.00 64.50 164 THR A C 1
ATOM 1256 O O . THR A 1 164 ? 12.606 -8.750 -2.194 1.00 64.50 164 THR A O 1
ATOM 1259 N N . ALA A 1 165 ? 13.260 -9.417 -0.153 1.00 67.38 165 ALA A N 1
ATOM 1260 C CA . ALA A 1 165 ? 14.557 -8.741 -0.175 1.00 67.38 165 ALA A CA 1
ATOM 1261 C C . ALA A 1 165 ? 15.328 -9.008 -1.478 1.00 67.38 165 ALA A C 1
ATOM 1263 O O . ALA A 1 165 ? 15.731 -8.063 -2.147 1.00 67.38 165 ALA A O 1
ATOM 1264 N N . GLU A 1 166 ? 15.423 -10.270 -1.908 1.00 68.19 166 GLU A N 1
ATOM 1265 C CA . GLU A 1 166 ? 16.090 -10.624 -3.169 1.00 68.19 166 GLU A CA 1
ATOM 1266 C C . GLU A 1 166 ? 15.377 -10.042 -4.405 1.00 68.19 166 GLU A C 1
ATOM 1268 O O . GLU A 1 166 ? 16.027 -9.557 -5.330 1.00 68.19 166 GLU A O 1
ATOM 1273 N N . ALA A 1 167 ? 14.041 -10.054 -4.433 1.00 70.38 167 ALA A N 1
ATOM 1274 C CA . ALA A 1 167 ? 13.256 -9.524 -5.551 1.00 70.38 167 ALA A CA 1
ATOM 1275 C C . ALA A 1 167 ? 13.284 -7.986 -5.613 1.00 70.38 167 ALA A C 1
ATOM 1277 O O . ALA A 1 167 ? 13.323 -7.401 -6.697 1.00 70.38 167 ALA A O 1
ATOM 1278 N N . ASP A 1 168 ? 13.286 -7.327 -4.456 1.00 72.44 168 ASP A N 1
ATOM 1279 C CA . ASP A 1 168 ? 13.377 -5.878 -4.316 1.00 72.44 168 ASP A CA 1
ATOM 1280 C C . ASP A 1 168 ? 14.792 -5.389 -4.661 1.00 72.44 168 ASP A C 1
ATOM 1282 O O . ASP A 1 168 ? 14.931 -4.375 -5.344 1.00 72.44 168 ASP A O 1
ATOM 1286 N N . GLU A 1 169 ? 15.836 -6.131 -4.279 1.00 78.88 169 GLU A N 1
ATOM 1287 C CA . GLU A 1 169 ? 17.221 -5.883 -4.700 1.00 78.88 169 GLU A CA 1
ATOM 1288 C C . GLU A 1 169 ? 17.412 -6.094 -6.205 1.00 78.88 169 GLU A C 1
ATOM 1290 O O . GLU A 1 169 ? 18.037 -5.263 -6.866 1.00 78.88 169 GLU A O 1
ATOM 1295 N N . ALA A 1 170 ? 16.834 -7.157 -6.774 1.00 79.75 170 ALA A N 1
ATOM 1296 C CA . ALA A 1 170 ? 16.862 -7.388 -8.215 1.00 79.75 170 ALA A CA 1
ATOM 1297 C C . ALA A 1 170 ? 16.162 -6.252 -8.980 1.00 79.75 170 ALA A C 1
ATOM 1299 O O . ALA A 1 170 ? 16.705 -5.741 -9.959 1.00 79.75 170 ALA A O 1
ATOM 1300 N N . TYR A 1 171 ? 14.992 -5.805 -8.512 1.00 81.75 171 TYR A N 1
ATOM 1301 C CA . TYR A 1 171 ? 14.295 -4.664 -9.106 1.00 81.75 171 TYR A CA 1
ATOM 1302 C C . TYR A 1 171 ? 15.100 -3.366 -8.965 1.00 81.75 171 TYR A C 1
ATOM 1304 O O . TYR A 1 171 ? 15.202 -2.611 -9.928 1.00 81.75 171 TYR A O 1
ATOM 1312 N N . ALA A 1 172 ? 15.720 -3.126 -7.806 1.00 84.44 172 ALA A N 1
ATOM 1313 C CA . ALA A 1 172 ? 16.596 -1.978 -7.594 1.00 84.44 172 ALA A CA 1
ATOM 1314 C C . ALA A 1 172 ? 17.770 -1.967 -8.581 1.00 84.44 172 ALA A C 1
ATOM 1316 O O . ALA A 1 172 ? 18.029 -0.939 -9.196 1.00 84.44 172 ALA A O 1
ATOM 1317 N N . ALA A 1 173 ? 18.421 -3.112 -8.802 1.00 86.50 173 ALA A N 1
ATOM 1318 C CA . ALA A 1 173 ? 19.510 -3.226 -9.770 1.00 86.50 173 ALA A CA 1
ATOM 1319 C C . ALA A 1 173 ? 19.055 -2.890 -11.201 1.00 86.50 173 ALA A C 1
ATOM 1321 O O . ALA A 1 173 ? 19.751 -2.169 -11.916 1.00 86.50 173 ALA A O 1
ATOM 1322 N N . VAL A 1 174 ? 17.868 -3.357 -11.604 1.00 86.75 174 VAL A N 1
ATOM 1323 C CA . VAL A 1 174 ? 17.276 -3.033 -12.912 1.00 86.75 174 VAL A CA 1
ATOM 1324 C C . VAL A 1 174 ? 16.950 -1.538 -13.026 1.00 86.75 174 VAL A C 1
ATOM 1326 O O . VAL A 1 174 ? 17.205 -0.920 -14.059 1.00 86.75 174 VAL A O 1
ATOM 1329 N N . VAL A 1 175 ? 16.421 -0.929 -11.961 1.00 87.81 175 VAL A N 1
ATOM 1330 C CA . VAL A 1 175 ? 16.160 0.517 -11.906 1.00 87.81 175 VAL A CA 1
ATOM 1331 C C . VAL A 1 175 ? 17.457 1.312 -12.048 1.00 87.81 175 VAL A C 1
ATOM 1333 O O . VAL A 1 175 ? 17.499 2.244 -12.853 1.00 87.81 175 VAL A O 1
ATOM 1336 N N . SER A 1 176 ? 18.516 0.940 -11.323 1.00 90.88 176 SER A N 1
ATOM 1337 C CA . SER A 1 176 ? 19.820 1.599 -11.429 1.00 90.88 176 SER A CA 1
ATOM 1338 C C . SER A 1 176 ? 20.410 1.453 -12.837 1.00 90.88 176 SER A C 1
ATOM 1340 O O . SER A 1 176 ? 20.920 2.432 -13.376 1.00 90.88 176 SER A O 1
ATOM 1342 N N . GLU A 1 177 ? 20.263 0.292 -13.492 1.00 92.31 177 GLU A N 1
ATOM 1343 C CA . GLU A 1 177 ? 20.691 0.113 -14.888 1.00 92.31 177 GLU A CA 1
ATOM 1344 C C . GLU A 1 177 ? 19.992 1.112 -15.829 1.00 92.31 177 GLU A C 1
ATOM 1346 O O . GLU A 1 177 ? 20.649 1.790 -16.627 1.00 92.31 177 GLU A O 1
ATOM 1351 N N . VAL A 1 178 ? 18.664 1.236 -15.740 1.00 90.19 178 VAL A N 1
ATOM 1352 C CA . VAL A 1 178 ? 17.900 2.178 -16.575 1.00 90.19 178 VAL A CA 1
ATOM 1353 C C . VAL A 1 178 ? 18.277 3.626 -16.256 1.00 90.19 178 VAL A C 1
ATOM 1355 O O . VAL A 1 178 ? 18.444 4.425 -17.179 1.00 90.19 178 VAL A O 1
ATOM 1358 N N . ALA A 1 179 ? 18.460 3.965 -14.978 1.00 91.12 179 ALA A N 1
ATOM 1359 C CA . ALA A 1 179 ? 18.859 5.301 -14.539 1.00 91.12 179 ALA A CA 1
ATOM 1360 C C . ALA A 1 179 ? 20.224 5.705 -15.114 1.00 91.12 179 ALA A C 1
ATOM 1362 O O . ALA A 1 179 ? 20.359 6.788 -15.686 1.00 91.12 179 ALA A O 1
ATOM 1363 N N . GLU A 1 180 ? 21.215 4.813 -15.045 1.00 94.12 180 GLU A N 1
ATOM 1364 C CA . GLU A 1 180 ? 22.559 5.043 -15.584 1.00 94.12 180 GLU A CA 1
ATOM 1365 C C . GLU A 1 180 ? 22.551 5.180 -17.110 1.00 94.12 180 GLU A C 1
ATOM 1367 O O . GLU A 1 180 ? 23.157 6.097 -17.666 1.00 94.12 180 GLU A O 1
ATOM 1372 N N . ARG A 1 181 ? 21.844 4.286 -17.811 1.00 94.94 181 ARG A N 1
ATOM 1373 C CA . ARG A 1 181 ? 21.783 4.288 -19.282 1.00 94.94 181 ARG A CA 1
ATOM 1374 C C . ARG A 1 181 ? 20.952 5.442 -19.845 1.00 94.94 181 ARG A C 1
ATOM 1376 O O . ARG A 1 181 ? 21.197 5.873 -20.981 1.00 94.94 181 ARG A O 1
ATOM 1383 N N . GLY A 1 182 ? 19.954 5.884 -19.086 1.00 90.62 182 GLY A N 1
ATOM 1384 C CA . GLY A 1 182 ? 19.052 6.984 -19.403 1.00 90.62 182 GLY A CA 1
ATOM 1385 C C . GLY A 1 182 ? 19.540 8.354 -18.937 1.00 90.62 182 GLY A C 1
ATOM 1386 O O . GLY A 1 182 ? 19.025 9.354 -19.424 1.00 90.62 182 GLY A O 1
ATOM 1387 N N . CYS A 1 183 ? 20.536 8.403 -18.046 1.00 91.88 183 CYS A N 1
ATOM 1388 C CA . CYS A 1 183 ? 20.996 9.618 -17.367 1.00 91.88 183 CYS A CA 1
ATOM 1389 C C . CYS A 1 183 ? 19.866 10.362 -16.626 1.00 91.88 183 CYS A C 1
ATOM 1391 O O . CYS A 1 183 ? 19.796 11.587 -16.687 1.00 91.88 183 CYS A O 1
ATOM 1393 N N . VAL A 1 184 ? 18.998 9.622 -15.930 1.00 90.31 184 VAL A N 1
ATOM 1394 C CA . VAL A 1 184 ? 17.850 10.149 -15.164 1.00 90.31 184 VAL A CA 1
ATOM 1395 C C . VAL A 1 184 ? 17.907 9.693 -13.707 1.00 90.31 184 VAL A C 1
ATOM 1397 O O . VAL A 1 184 ? 18.702 8.819 -13.355 1.00 90.31 184 VAL A O 1
ATOM 1400 N N . TRP A 1 185 ? 17.066 10.250 -12.835 1.00 89.19 185 TRP A N 1
ATOM 1401 C CA . TRP A 1 185 ? 16.971 9.768 -11.454 1.00 89.19 185 TRP A CA 1
ATOM 1402 C C . TRP A 1 185 ? 16.352 8.366 -11.370 1.00 89.19 185 TRP A C 1
ATOM 1404 O O . TRP A 1 185 ? 15.532 7.979 -12.201 1.00 89.19 185 TRP A O 1
ATOM 1414 N N . GLU A 1 186 ? 16.686 7.607 -10.320 1.00 87.31 186 GLU A N 1
ATOM 1415 C CA . GLU A 1 186 ? 16.156 6.246 -10.111 1.00 87.31 186 GLU A CA 1
ATOM 1416 C C . GLU A 1 186 ? 14.626 6.207 -10.074 1.00 87.31 186 GLU A C 1
ATOM 1418 O O . GLU A 1 186 ? 14.012 5.298 -10.623 1.00 87.31 186 GLU A O 1
ATOM 1423 N N . ARG A 1 187 ? 13.989 7.232 -9.502 1.00 82.75 187 ARG A N 1
ATOM 1424 C CA . ARG A 1 187 ? 12.526 7.365 -9.515 1.00 82.75 187 ARG A CA 1
ATOM 1425 C C . ARG A 1 187 ? 11.972 7.452 -10.941 1.00 82.75 187 ARG A C 1
ATOM 1427 O O . ARG A 1 187 ? 10.959 6.835 -11.255 1.00 82.75 187 ARG A O 1
ATOM 1434 N N . THR A 1 188 ? 12.648 8.190 -11.813 1.00 86.50 188 THR A N 1
ATOM 1435 C CA . THR A 1 188 ? 12.278 8.359 -13.225 1.00 86.50 188 THR A CA 1
ATOM 1436 C C . THR A 1 188 ? 12.502 7.069 -14.006 1.00 86.50 188 THR A C 1
ATOM 1438 O O . THR A 1 188 ? 11.651 6.663 -14.793 1.00 86.50 188 THR A O 1
ATOM 1441 N N . ALA A 1 189 ? 13.598 6.365 -13.729 1.00 87.38 189 ALA A N 1
ATOM 1442 C CA . ALA A 1 189 ? 13.868 5.044 -14.282 1.00 87.38 189 ALA A CA 1
ATOM 1443 C C . ALA A 1 189 ? 12.830 3.995 -13.840 1.00 87.38 189 ALA A C 1
ATOM 1445 O O . ALA A 1 189 ? 12.315 3.243 -14.665 1.00 87.38 189 ALA A O 1
ATOM 1446 N N . ALA A 1 190 ? 12.456 3.976 -12.560 1.00 84.56 190 ALA A N 1
ATOM 1447 C CA . ALA A 1 190 ? 11.418 3.094 -12.034 1.00 84.56 190 ALA A CA 1
ATOM 1448 C C . ALA A 1 190 ? 10.038 3.407 -12.635 1.00 84.56 190 ALA A C 1
ATOM 1450 O O . ALA A 1 190 ? 9.288 2.494 -12.979 1.00 84.56 190 ALA A O 1
ATOM 1451 N N . ALA A 1 191 ? 9.709 4.687 -12.808 1.00 81.62 191 ALA A N 1
ATOM 1452 C CA . ALA A 1 191 ? 8.508 5.129 -13.508 1.00 81.62 191 ALA A CA 1
ATOM 1453 C C . ALA A 1 191 ? 8.495 4.665 -14.978 1.00 81.62 191 ALA A C 1
ATOM 1455 O O . ALA A 1 191 ? 7.502 4.110 -15.450 1.00 81.62 191 ALA A O 1
ATOM 1456 N N . ALA A 1 192 ? 9.618 4.811 -15.682 1.00 83.50 192 ALA A N 1
ATOM 1457 C CA . ALA A 1 192 ? 9.786 4.337 -17.052 1.00 83.50 192 ALA A CA 1
ATOM 1458 C C . ALA A 1 192 ? 9.623 2.817 -17.175 1.00 83.50 192 ALA A C 1
ATOM 1460 O O . ALA A 1 192 ? 8.927 2.343 -18.072 1.00 83.50 192 ALA A O 1
ATOM 1461 N N . LEU A 1 193 ? 10.210 2.053 -16.251 1.00 81.81 193 LEU A N 1
ATOM 1462 C CA . LEU A 1 193 ? 10.040 0.602 -16.169 1.00 81.81 193 LEU A CA 1
ATOM 1463 C C . LEU A 1 193 ? 8.580 0.224 -15.938 1.00 81.81 193 LEU A C 1
ATOM 1465 O O . LEU A 1 193 ? 8.078 -0.694 -16.586 1.00 81.81 193 LEU A O 1
ATOM 1469 N N . VAL A 1 194 ? 7.871 0.946 -15.068 1.00 79.69 194 VAL A N 1
ATOM 1470 C CA . VAL A 1 194 ? 6.434 0.745 -14.880 1.00 79.69 194 VAL A CA 1
ATOM 1471 C C . VAL A 1 194 ? 5.680 0.958 -16.184 1.00 79.69 194 VAL A C 1
ATOM 1473 O O . VAL A 1 194 ? 4.880 0.093 -16.519 1.00 79.69 194 VAL A O 1
ATOM 1476 N N . GLU A 1 195 ? 5.929 2.039 -16.926 1.00 80.12 195 GLU A N 1
ATOM 1477 C CA . GLU A 1 195 ? 5.255 2.327 -18.204 1.00 80.12 195 GLU A CA 1
ATOM 1478 C C . GLU A 1 195 ? 5.608 1.322 -19.309 1.00 80.12 195 GLU A C 1
ATOM 1480 O O . GLU A 1 195 ? 4.765 0.928 -20.125 1.00 80.12 195 GLU A O 1
ATOM 1485 N N . CYS A 1 196 ? 6.844 0.833 -19.293 1.00 80.88 196 CYS A N 1
ATOM 1486 C CA . CYS A 1 196 ? 7.351 -0.136 -20.257 1.00 80.88 196 CYS A CA 1
ATOM 1487 C C . CYS A 1 196 ? 7.078 -1.592 -19.855 1.00 80.88 196 CYS A C 1
ATOM 1489 O O . CYS A 1 196 ? 7.451 -2.509 -20.581 1.00 80.88 196 CYS A O 1
ATOM 1491 N N . GLY A 1 197 ? 6.384 -1.826 -18.737 1.00 74.12 197 GLY A N 1
ATOM 1492 C CA . GLY A 1 197 ? 6.013 -3.165 -18.284 1.00 74.12 197 GLY A CA 1
ATOM 1493 C C . GLY A 1 197 ? 7.197 -4.018 -17.828 1.00 74.12 197 GLY A C 1
ATOM 1494 O O . GLY A 1 197 ? 7.122 -5.238 -17.930 1.00 74.12 197 GLY A O 1
ATOM 1495 N N . GLY A 1 198 ? 8.263 -3.383 -17.341 1.00 75.56 198 GLY A N 1
ATOM 1496 C CA . GLY A 1 198 ? 9.497 -4.022 -16.881 1.00 75.56 198 GLY A CA 1
ATOM 1497 C C . GLY A 1 198 ? 10.567 -4.210 -17.961 1.00 75.56 198 GLY A C 1
ATOM 1498 O O . GLY A 1 198 ? 11.655 -4.674 -17.640 1.00 75.56 198 GLY A O 1
ATOM 1499 N N . ASP A 1 199 ? 10.296 -3.846 -19.218 1.00 82.56 199 ASP A N 1
ATOM 1500 C CA . ASP A 1 199 ? 11.282 -3.951 -20.299 1.00 82.56 199 ASP A CA 1
ATOM 1501 C C . ASP A 1 199 ? 12.347 -2.847 -20.183 1.00 82.56 199 ASP A C 1
ATOM 1503 O O . ASP A 1 199 ? 12.044 -1.655 -20.277 1.00 82.56 199 ASP A O 1
ATOM 1507 N N . VAL A 1 200 ? 13.595 -3.267 -19.969 1.00 85.69 200 VAL A N 1
ATOM 1508 C CA . VAL A 1 200 ? 14.752 -2.390 -19.736 1.00 85.69 200 VAL A CA 1
ATOM 1509 C C . VAL A 1 200 ? 15.108 -1.571 -20.971 1.00 85.69 200 VAL A C 1
ATOM 1511 O O . VAL A 1 200 ? 15.340 -0.369 -20.857 1.00 85.69 200 VAL A O 1
ATOM 1514 N N . GLU A 1 201 ? 15.138 -2.189 -22.152 1.00 88.38 201 GLU A N 1
ATOM 1515 C CA . GLU A 1 201 ? 15.502 -1.489 -23.389 1.00 88.38 201 GLU A CA 1
ATOM 1516 C C . GLU A 1 201 ? 14.436 -0.456 -23.741 1.00 88.38 201 GLU A C 1
ATOM 1518 O O . GLU A 1 201 ? 14.752 0.709 -23.983 1.00 88.38 201 GLU A O 1
ATOM 1523 N N . ALA A 1 202 ? 13.164 -0.854 -23.662 1.00 84.62 202 ALA A N 1
ATOM 1524 C CA . ALA A 1 202 ? 12.053 0.056 -23.887 1.00 84.62 202 ALA A CA 1
ATOM 1525 C C . ALA A 1 202 ? 12.046 1.211 -22.872 1.00 84.62 202 ALA A C 1
ATOM 1527 O O . ALA A 1 202 ? 11.780 2.348 -23.257 1.00 84.62 202 ALA A O 1
ATOM 1528 N N . ALA A 1 203 ? 12.378 0.954 -21.601 1.00 85.44 203 ALA A N 1
ATOM 1529 C CA . ALA A 1 203 ? 12.470 1.994 -20.577 1.00 85.44 203 ALA A CA 1
ATOM 1530 C C . ALA A 1 203 ? 13.620 2.980 -20.842 1.00 85.44 203 ALA A C 1
ATOM 1532 O O . ALA A 1 203 ? 13.437 4.186 -20.677 1.00 85.44 203 ALA A O 1
ATOM 1533 N N . VAL A 1 204 ? 14.783 2.500 -21.296 1.00 89.75 204 VAL A N 1
ATOM 1534 C CA . VAL A 1 204 ? 15.920 3.358 -21.676 1.00 89.75 204 VAL A CA 1
ATOM 1535 C C . VAL A 1 204 ? 15.584 4.217 -22.894 1.00 89.75 204 VAL A C 1
ATOM 1537 O O . VAL A 1 204 ? 15.871 5.417 -22.904 1.00 89.75 204 VAL A O 1
ATOM 1540 N N . ASP A 1 205 ? 14.954 3.636 -23.912 1.00 87.75 205 ASP A N 1
ATOM 1541 C CA . ASP A 1 205 ? 14.512 4.381 -25.092 1.00 87.75 205 ASP A CA 1
ATOM 1542 C C . ASP A 1 205 ? 13.428 5.405 -24.735 1.00 87.75 205 ASP A C 1
ATOM 1544 O O . ASP A 1 205 ? 13.443 6.529 -25.242 1.00 87.75 205 ASP A O 1
ATOM 1548 N N . TYR A 1 206 ? 12.539 5.055 -23.803 1.00 82.62 206 TYR A N 1
ATOM 1549 C CA . TYR A 1 206 ? 11.500 5.941 -23.294 1.00 82.62 206 TYR A CA 1
ATOM 1550 C C . TYR A 1 206 ? 12.075 7.190 -22.628 1.00 82.62 206 TYR A C 1
ATOM 1552 O O . TYR A 1 206 ? 11.744 8.304 -23.034 1.00 82.62 206 TYR A O 1
ATOM 1560 N N . VAL A 1 207 ? 12.981 7.036 -21.657 1.00 87.81 207 VAL A N 1
ATOM 1561 C CA . VAL A 1 207 ? 13.575 8.192 -20.962 1.00 87.81 207 VAL A CA 1
ATOM 1562 C C . VAL A 1 207 ? 14.435 9.044 -21.895 1.00 87.81 207 VAL A C 1
ATOM 1564 O O . VAL A 1 207 ? 14.418 10.268 -21.802 1.00 87.81 207 VAL A O 1
ATOM 1567 N N . ARG A 1 208 ? 15.115 8.437 -22.874 1.00 87.38 208 ARG A N 1
ATOM 1568 C CA . ARG A 1 208 ? 15.868 9.184 -23.895 1.00 87.38 208 ARG A CA 1
ATOM 1569 C C . ARG A 1 208 ? 14.962 9.980 -24.826 1.00 87.38 208 ARG A C 1
ATOM 1571 O O . ARG A 1 208 ? 15.331 11.080 -25.229 1.00 87.38 208 ARG A O 1
ATOM 1578 N N . ALA A 1 209 ? 13.788 9.448 -25.162 1.00 84.44 209 ALA A N 1
ATOM 1579 C CA . ALA A 1 209 ? 12.803 10.153 -25.976 1.00 84.44 209 ALA A CA 1
ATOM 1580 C C . ALA A 1 209 ? 12.191 11.363 -25.247 1.00 84.44 209 ALA A C 1
ATOM 1582 O O . ALA A 1 209 ? 11.790 12.321 -25.907 1.00 84.44 209 ALA A O 1
ATOM 1583 N N . LEU A 1 210 ? 12.143 11.338 -23.910 1.00 81.56 210 LEU A N 1
ATOM 1584 C CA . LEU A 1 210 ? 11.711 12.471 -23.086 1.00 81.56 210 LEU A CA 1
ATOM 1585 C C . LEU A 1 210 ? 12.726 13.630 -23.072 1.00 81.56 210 LEU A C 1
ATOM 1587 O O . LEU A 1 210 ? 12.329 14.787 -22.921 1.00 81.56 210 LEU A O 1
ATOM 1591 N N . GLY A 1 211 ? 14.016 13.338 -23.264 1.00 82.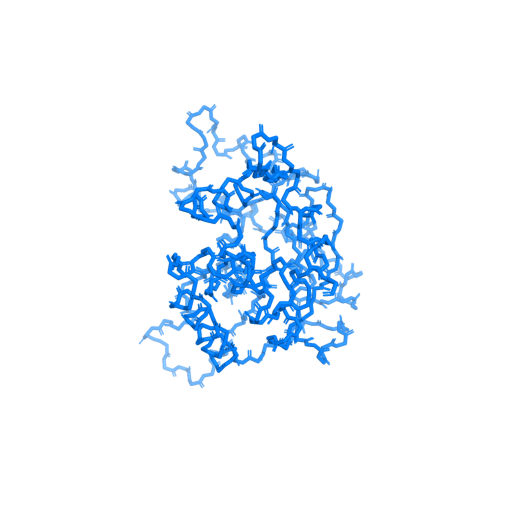06 211 GLY A N 1
ATOM 1592 C CA . GLY A 1 211 ? 15.093 14.332 -23.255 1.00 82.06 211 GLY A CA 1
ATOM 1593 C C . GLY A 1 211 ? 15.302 14.986 -21.884 1.00 82.06 211 GLY A C 1
ATOM 1594 O O . GLY A 1 211 ? 14.953 14.416 -20.855 1.00 82.06 211 GLY A O 1
ATOM 1595 N N . ASP A 1 212 ? 15.850 16.206 -21.870 1.00 77.50 212 ASP A N 1
ATOM 1596 C CA . ASP A 1 212 ? 16.268 16.917 -20.644 1.00 77.50 212 ASP A CA 1
ATOM 1597 C C . ASP A 1 212 ? 15.133 17.197 -19.634 1.00 77.50 212 ASP A C 1
ATOM 1599 O O . ASP A 1 212 ? 15.418 17.589 -18.510 1.00 77.50 212 ASP A O 1
ATOM 1603 N N . GLY A 1 213 ? 13.862 17.016 -20.019 1.00 78.19 213 GLY A N 1
ATOM 1604 C CA . GLY A 1 213 ? 12.692 17.200 -19.149 1.00 78.19 213 GLY A CA 1
ATOM 1605 C C . GLY A 1 213 ? 12.086 15.900 -18.612 1.00 78.19 213 GLY A C 1
ATOM 1606 O O . GLY A 1 213 ? 10.945 15.911 -18.151 1.00 78.19 213 GLY A O 1
ATOM 1607 N N . ALA A 1 214 ? 12.781 14.765 -18.745 1.00 76.94 214 ALA A N 1
ATOM 1608 C CA . ALA A 1 214 ? 12.264 13.450 -18.364 1.00 76.94 214 ALA A CA 1
ATOM 1609 C C . ALA A 1 214 ? 11.882 13.364 -16.881 1.00 76.94 214 ALA A C 1
ATOM 1611 O O . ALA A 1 214 ? 10.804 12.862 -16.552 1.00 76.94 214 ALA A O 1
ATOM 1612 N N . ASP A 1 215 ? 12.746 13.883 -16.005 1.00 81.25 215 ASP A N 1
ATOM 1613 C CA . ASP A 1 215 ? 12.531 13.867 -14.560 1.00 81.25 215 ASP A CA 1
ATOM 1614 C C . ASP A 1 215 ? 11.309 14.720 -14.170 1.00 81.25 215 ASP A C 1
ATOM 1616 O O . ASP A 1 215 ? 10.479 14.272 -13.376 1.00 81.25 215 ASP A O 1
ATOM 1620 N N . GLU A 1 216 ? 11.120 15.909 -14.761 1.00 76.81 216 GLU A N 1
ATOM 1621 C CA . GLU A 1 216 ? 9.925 16.723 -14.501 1.00 76.81 216 GLU A CA 1
ATOM 1622 C C . GLU A 1 216 ? 8.647 16.127 -15.107 1.00 76.81 216 GLU A C 1
ATOM 1624 O O . GLU A 1 216 ? 7.594 16.145 -14.461 1.00 76.81 216 GLU A O 1
ATOM 1629 N N . ALA A 1 217 ? 8.719 15.600 -16.333 1.00 69.44 217 ALA A N 1
ATOM 1630 C CA . ALA A 1 217 ? 7.561 15.078 -17.053 1.00 69.44 217 ALA A CA 1
ATOM 1631 C C . ALA A 1 217 ? 6.949 13.862 -16.345 1.00 69.44 217 ALA A C 1
ATOM 1633 O O . ALA A 1 217 ? 5.734 13.812 -16.140 1.00 69.44 217 ALA A O 1
ATOM 1634 N N . LEU A 1 218 ? 7.784 12.909 -15.921 1.00 67.56 218 LEU A N 1
ATOM 1635 C CA . LEU A 1 218 ? 7.318 11.720 -15.207 1.00 67.56 218 LEU A CA 1
ATOM 1636 C C . LEU A 1 218 ? 6.936 12.043 -13.759 1.00 67.56 218 LEU A C 1
ATOM 1638 O O . LEU A 1 218 ? 5.950 11.509 -13.258 1.00 67.56 218 LEU A O 1
ATOM 1642 N N . ALA A 1 219 ? 7.622 12.972 -13.085 1.00 64.44 219 ALA A N 1
ATOM 1643 C CA . ALA A 1 219 ? 7.207 13.397 -11.747 1.00 64.44 219 ALA A CA 1
ATOM 1644 C C . ALA A 1 219 ? 5.787 14.003 -11.717 1.00 64.44 219 ALA A C 1
ATOM 1646 O O . ALA A 1 219 ? 5.079 13.834 -10.720 1.00 64.44 219 ALA A O 1
ATOM 1647 N N . ALA A 1 220 ? 5.363 14.685 -12.788 1.00 59.69 220 ALA A N 1
ATOM 1648 C CA . ALA A 1 220 ? 4.013 15.235 -12.915 1.00 59.69 220 ALA A CA 1
ATOM 1649 C C . ALA A 1 220 ? 2.945 14.144 -13.134 1.00 59.69 220 ALA A C 1
ATOM 1651 O O . ALA A 1 220 ? 1.888 14.180 -12.503 1.00 59.69 220 ALA A O 1
ATOM 1652 N N . GLU A 1 221 ? 3.241 13.136 -13.959 1.00 58.41 221 GLU A N 1
ATOM 1653 C CA . GLU A 1 221 ? 2.311 12.045 -14.289 1.00 58.41 221 GLU A CA 1
ATOM 1654 C C . GLU A 1 221 ? 1.923 11.207 -13.059 1.00 58.41 221 GLU A C 1
ATOM 1656 O O . GLU A 1 221 ? 0.751 10.875 -12.867 1.00 58.41 221 GLU A O 1
ATOM 1661 N N . PHE A 1 222 ? 2.881 10.950 -12.161 1.00 50.59 222 PHE A N 1
ATOM 1662 C CA . PHE A 1 222 ? 2.650 10.164 -10.942 1.00 50.59 222 PHE A CA 1
ATOM 1663 C C . PHE A 1 222 ? 2.061 10.962 -9.763 1.00 50.59 222 PHE A C 1
ATOM 1665 O O . PHE A 1 222 ? 1.572 10.341 -8.821 1.00 50.59 222 PHE A O 1
ATOM 1672 N N . ARG A 1 223 ? 2.072 12.307 -9.784 1.00 47.19 223 ARG A N 1
ATOM 1673 C CA . ARG A 1 223 ? 1.430 13.134 -8.735 1.00 47.19 223 ARG A CA 1
ATOM 1674 C C . ARG A 1 223 ? -0.048 13.404 -8.980 1.00 47.19 223 ARG A C 1
ATOM 1676 O O . ARG A 1 223 ? -0.798 13.491 -8.016 1.00 47.19 223 ARG A O 1
ATOM 1683 N N . GLU A 1 224 ? -0.454 13.586 -10.233 1.00 37.09 224 GLU A N 1
ATOM 1684 C CA . GLU A 1 224 ? -1.784 14.131 -10.553 1.00 37.09 224 GLU A CA 1
ATOM 1685 C C . GLU A 1 224 ? -2.685 13.150 -11.314 1.00 37.09 224 GLU A C 1
ATOM 1687 O O . GLU A 1 224 ? -3.817 13.491 -11.654 1.00 37.09 224 GLU A O 1
ATOM 1692 N N . GLY A 1 225 ? -2.193 11.950 -11.651 1.00 39.56 225 GLY A N 1
ATOM 1693 C CA . GLY A 1 225 ? -2.896 11.056 -12.581 1.00 39.56 225 GLY A CA 1
ATOM 1694 C C . GLY A 1 225 ? -3.093 11.684 -13.972 1.00 39.56 225 GLY A C 1
ATOM 1695 O O . GLY A 1 225 ? -3.906 11.211 -14.771 1.00 39.56 225 GLY A O 1
ATOM 1696 N N . ALA A 1 226 ? -2.373 12.770 -14.263 1.00 36.00 226 ALA A N 1
ATOM 1697 C CA . ALA A 1 226 ? -2.439 13.506 -15.511 1.00 36.00 226 ALA A CA 1
ATOM 1698 C C . ALA A 1 226 ? -1.548 12.821 -16.551 1.00 36.00 226 ALA A C 1
ATOM 1700 O O . ALA A 1 226 ? -0.366 12.612 -16.308 1.00 36.00 226 ALA A O 1
ATOM 1701 N N . ARG A 1 227 ? -2.092 12.503 -17.735 1.00 46.78 227 ARG A N 1
ATOM 1702 C CA . ARG A 1 227 ? -1.283 12.022 -18.868 1.00 46.78 227 ARG A CA 1
ATOM 1703 C C . ARG A 1 227 ? -0.228 13.068 -19.208 1.00 46.78 227 ARG A C 1
ATOM 1705 O O . ARG A 1 227 ? -0.593 14.156 -19.660 1.00 46.78 227 ARG A O 1
ATOM 1712 N N . ALA A 1 228 ? 1.049 12.732 -19.047 1.00 49.69 228 ALA A N 1
ATOM 1713 C CA . ALA A 1 228 ? 2.116 13.630 -19.457 1.00 49.69 228 ALA A CA 1
ATOM 1714 C C . ALA A 1 228 ? 2.058 13.860 -20.976 1.00 49.69 228 ALA A C 1
ATOM 1716 O O . ALA A 1 228 ? 1.679 12.985 -21.764 1.00 49.69 228 ALA A O 1
ATOM 1717 N N . THR A 1 229 ? 2.423 15.066 -21.401 1.00 50.28 229 THR A N 1
ATOM 1718 C CA . THR A 1 229 ? 2.580 15.418 -22.814 1.00 50.28 229 THR A CA 1
ATOM 1719 C C . THR A 1 229 ? 4.006 15.864 -23.058 1.00 50.28 229 THR A C 1
ATOM 1721 O O . THR A 1 229 ? 4.508 16.712 -22.323 1.00 50.28 229 THR A O 1
ATOM 1724 N N . ILE A 1 230 ? 4.633 15.350 -24.110 1.00 52.12 230 ILE A N 1
ATOM 1725 C CA . ILE A 1 230 ? 5.947 15.816 -24.556 1.00 52.12 230 ILE A CA 1
ATOM 1726 C C . ILE A 1 230 ? 5.832 16.688 -25.788 1.00 52.12 23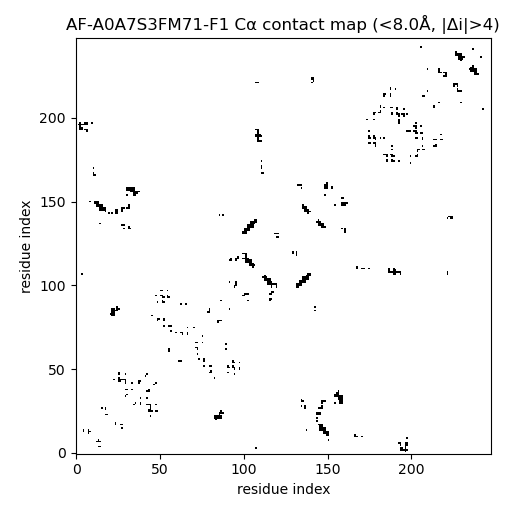0 ILE A C 1
ATOM 1728 O O . ILE A 1 230 ? 4.919 16.523 -26.595 1.00 52.12 230 ILE A O 1
ATOM 1732 N N . THR A 1 231 ? 6.782 17.607 -25.943 1.00 46.72 231 THR A N 1
ATOM 1733 C CA . THR A 1 231 ? 6.880 18.420 -27.155 1.00 46.72 231 THR A CA 1
ATOM 1734 C C . THR A 1 231 ? 7.760 17.696 -28.164 1.00 46.72 231 THR A C 1
ATOM 1736 O O . THR A 1 231 ? 8.964 17.573 -27.954 1.00 46.72 231 THR A O 1
ATOM 1739 N N . ARG A 1 232 ? 7.174 17.230 -29.268 1.00 49.41 232 ARG A N 1
ATOM 1740 C CA . ARG A 1 232 ? 7.893 16.620 -30.393 1.00 49.41 232 ARG A CA 1
ATOM 1741 C C . ARG A 1 232 ? 7.664 17.472 -31.634 1.00 49.41 232 ARG A C 1
ATOM 1743 O O . ARG A 1 232 ? 6.525 17.780 -31.958 1.00 49.41 232 ARG A O 1
ATOM 1750 N N . ASP A 1 233 ? 8.743 17.904 -32.284 1.00 62.47 233 ASP A N 1
ATOM 1751 C CA . ASP A 1 233 ? 8.694 18.766 -33.479 1.00 62.47 233 ASP A CA 1
ATOM 1752 C C . ASP A 1 233 ? 7.852 20.054 -33.304 1.00 62.47 233 ASP A C 1
ATOM 1754 O O . ASP A 1 233 ? 7.322 20.611 -34.262 1.00 62.47 233 ASP A O 1
ATOM 1758 N N . GLY A 1 234 ? 7.746 20.552 -32.066 1.00 54.97 234 GLY A N 1
ATOM 1759 C CA . GLY A 1 234 ? 6.969 21.747 -31.721 1.00 54.97 234 GLY A CA 1
ATOM 1760 C C . GLY A 1 234 ? 5.492 21.500 -31.390 1.00 54.97 234 GLY A C 1
ATOM 1761 O O . GLY A 1 234 ? 4.790 22.461 -31.081 1.00 54.97 234 GLY A O 1
ATOM 1762 N N . GLU A 1 235 ? 5.021 20.250 -31.398 1.00 45.72 235 GLU A N 1
ATOM 1763 C CA . GLU A 1 235 ? 3.652 19.881 -31.022 1.00 45.72 235 GLU A CA 1
ATOM 1764 C C . GLU A 1 235 ? 3.617 19.078 -29.715 1.00 45.72 235 GLU A C 1
ATOM 1766 O O . GLU A 1 235 ? 4.465 18.219 -29.467 1.00 45.72 235 GLU A O 1
ATOM 1771 N N . ALA A 1 236 ? 2.618 19.352 -28.869 1.00 47.03 236 ALA A N 1
ATOM 1772 C CA . ALA A 1 236 ? 2.375 18.590 -27.649 1.00 47.03 236 ALA A CA 1
ATOM 1773 C C . ALA A 1 236 ? 1.677 17.263 -27.989 1.00 47.03 236 ALA A C 1
ATOM 1775 O O . ALA A 1 236 ? 0.544 17.252 -28.473 1.00 47.03 236 ALA A O 1
ATOM 1776 N N . VAL A 1 237 ? 2.342 16.143 -27.715 1.00 52.12 237 VAL A N 1
ATOM 1777 C CA . VAL A 1 237 ? 1.835 14.786 -27.953 1.00 52.12 237 VAL A CA 1
ATOM 1778 C C . VAL A 1 237 ? 1.675 14.075 -26.616 1.00 52.12 237 VAL A C 1
ATOM 1780 O O . VAL A 1 237 ? 2.553 14.157 -25.759 1.00 52.12 237 VAL A O 1
ATOM 1783 N N . ALA A 1 238 ? 0.561 13.358 -26.432 1.00 54.47 238 ALA A N 1
ATOM 1784 C CA . ALA A 1 238 ? 0.375 12.497 -25.267 1.00 54.47 238 ALA A CA 1
ATOM 1785 C C . ALA A 1 238 ? 1.502 11.461 -25.210 1.00 54.47 238 ALA A C 1
ATOM 1787 O O . ALA A 1 238 ? 1.721 10.731 -26.178 1.00 54.47 238 ALA A O 1
ATOM 1788 N N . LEU A 1 239 ? 2.191 11.391 -24.076 1.00 53.81 239 LEU A N 1
ATOM 1789 C CA . LEU A 1 239 ? 3.410 10.612 -23.911 1.00 53.81 239 LEU A CA 1
ATOM 1790 C C . LEU A 1 239 ? 3.200 9.137 -24.284 1.00 53.81 239 LEU A C 1
ATOM 1792 O O . LEU A 1 239 ? 3.914 8.614 -25.136 1.00 53.81 239 LEU A O 1
ATOM 1796 N N . GLY A 1 240 ? 2.116 8.518 -23.805 1.00 49.94 240 GLY A N 1
ATOM 1797 C CA . GLY A 1 240 ? 1.760 7.145 -24.186 1.00 49.94 240 GLY A CA 1
ATOM 1798 C C . GLY A 1 240 ? 1.549 6.926 -25.696 1.00 49.94 240 GLY A C 1
ATOM 1799 O O . GLY A 1 240 ? 1.910 5.876 -26.219 1.00 49.94 240 GLY A O 1
ATOM 1800 N N . ALA A 1 241 ? 1.034 7.921 -26.428 1.00 47.06 241 ALA A N 1
ATOM 1801 C CA . ALA A 1 241 ? 0.844 7.825 -27.880 1.00 47.06 241 ALA A CA 1
ATOM 1802 C C . ALA A 1 241 ? 2.162 7.984 -28.660 1.00 47.06 241 ALA A C 1
ATOM 1804 O O . ALA A 1 241 ? 2.334 7.373 -29.714 1.00 47.06 241 ALA A O 1
ATOM 1805 N N . ALA A 1 242 ? 3.102 8.782 -28.144 1.00 47.34 242 ALA A N 1
ATOM 1806 C CA . ALA A 1 242 ? 4.429 8.933 -28.736 1.00 47.34 242 ALA A CA 1
ATOM 1807 C C . ALA A 1 242 ? 5.265 7.645 -28.612 1.00 47.34 242 ALA A C 1
ATOM 1809 O O . ALA A 1 242 ? 6.023 7.323 -29.526 1.00 47.34 242 ALA A O 1
ATOM 1810 N N . VAL A 1 243 ? 5.084 6.891 -27.524 1.00 45.41 243 VAL A N 1
ATOM 1811 C CA . VAL A 1 243 ? 5.759 5.604 -27.275 1.00 45.41 243 VAL A CA 1
ATOM 1812 C C . VAL A 1 243 ? 5.223 4.482 -28.145 1.00 45.41 243 VAL A C 1
ATOM 1814 O O . VAL A 1 243 ? 6.005 3.731 -28.721 1.00 45.41 243 VAL A O 1
ATOM 1817 N N . ASP A 1 244 ? 3.902 4.374 -28.295 1.00 45.66 244 ASP A N 1
ATOM 1818 C CA . ASP A 1 244 ? 3.312 3.355 -29.171 1.00 45.66 244 ASP A CA 1
ATOM 1819 C C . ASP A 1 244 ? 3.769 3.520 -30.632 1.00 45.66 244 ASP A C 1
ATOM 1821 O O . ASP A 1 244 ? 3.881 2.536 -31.360 1.00 45.66 244 ASP A O 1
ATOM 1825 N N . ALA A 1 245 ? 4.115 4.744 -31.045 1.00 43.97 245 ALA A N 1
ATOM 1826 C CA . ALA A 1 245 ? 4.691 5.031 -32.357 1.00 43.97 245 ALA A CA 1
ATOM 1827 C C . ALA A 1 245 ? 6.185 4.661 -32.495 1.00 43.97 245 ALA A C 1
ATOM 1829 O O . ALA A 1 245 ? 6.675 4.574 -33.619 1.00 43.97 245 ALA A O 1
ATOM 1830 N N . LEU A 1 246 ? 6.912 4.459 -31.388 1.00 40.69 246 LEU A N 1
ATOM 1831 C CA . LEU A 1 246 ? 8.316 4.015 -31.376 1.00 40.69 246 LEU A CA 1
ATOM 1832 C C . LEU A 1 246 ? 8.457 2.482 -31.349 1.00 40.69 246 LEU A C 1
ATOM 1834 O O . LEU A 1 246 ? 9.536 1.975 -31.625 1.00 40.69 246 LEU A O 1
ATOM 1838 N N . ARG A 1 247 ? 7.375 1.739 -31.073 1.00 39.91 247 ARG A N 1
ATOM 1839 C CA . ARG A 1 247 ? 7.331 0.261 -31.035 1.00 39.91 247 ARG A CA 1
ATOM 1840 C C . ARG A 1 247 ? 7.294 -0.417 -32.427 1.00 39.91 247 ARG A C 1
ATOM 1842 O O . ARG A 1 247 ? 6.672 -1.472 -32.560 1.00 39.91 247 ARG A O 1
ATOM 1849 N N . ILE A 1 248 ? 7.907 0.173 -33.463 1.00 32.81 248 ILE A N 1
ATOM 1850 C CA . ILE A 1 248 ? 7.984 -0.409 -34.826 1.00 32.81 248 ILE A CA 1
ATOM 1851 C C . ILE A 1 248 ? 9.279 -1.196 -35.012 1.00 32.81 248 ILE A C 1
ATOM 1853 O O . ILE A 1 248 ? 10.354 -0.607 -34.770 1.00 32.81 248 ILE A O 1
#

Sequence (248 aa):
MRACRAALRERGLRVVDVAEDGDCLFASLADQLYGTDGAGEGLDAASLRADATRYMEANEGDFAPFVEDDEAIGDYLRRMRQAGCWGGNMELTSLSRCHQLEIHIYQPGEVKPWIIGDGNGSADDDTDDVSVRIAKLLYVNGDHYQSLRELDDDGGGPARHKETAEADEAYAAVVSEVAERGCVWERTAAAALVECGGDVEAAVDYVRALGDGADEALAAEFREGARATITRDGEAVALGAAVDALRI

Solvent-accessible surface area (backbone atoms only — not comparable to full-atom values): 13502 Å² total; per-residue (Å²): 109,75,26,45,53,39,33,36,42,79,55,47,30,36,80,44,90,52,64,93,58,31,42,15,55,35,41,21,49,25,38,35,67,26,12,69,67,27,56,80,75,72,48,29,33,68,47,49,40,50,52,19,45,52,46,40,69,76,41,40,86,81,46,46,85,76,43,58,98,91,52,54,56,74,57,52,48,62,51,54,67,39,86,45,41,71,68,53,69,68,46,52,48,31,40,17,64,77,70,61,28,35,36,34,39,36,39,86,26,51,75,66,56,50,77,41,53,90,58,74,63,65,96,82,59,100,58,101,76,64,80,66,44,62,38,43,34,35,47,45,88,86,76,46,32,24,21,45,35,42,63,86,58,85,47,59,39,49,48,68,76,73,90,50,65,69,45,43,50,52,50,41,54,53,22,48,51,29,9,65,78,36,75,48,51,51,52,44,24,26,35,32,22,24,71,44,35,52,37,58,67,58,17,27,55,49,40,52,73,50,44,99,50,31,60,63,44,50,56,48,27,76,68,66,69,44,84,39,63,42,76,56,100,87,41,81,38,53,42,73,63,60,50,66,69,65,75,118

pLDDT: mean 79.67, std 17.48, range [32.81, 98.44]

Radius of gyration: 20.15 Å; Cα contacts (8 Å, |Δi|>4): 405; chains: 1; bounding box: 42×42×60 Å

Secondary structure (DSSP, 8-state):
-HHHHHHHHHTTEEEEP--SSS-HHHHHHHHHHHHHHHTTTT-SHHHHHHHHHHHHHHTHHHHGGGS-TTS-HHHHHHHHTSTTPPP-HHHHHHHHHHHTEEEEEE-TT-SS-EEES--S--TT---S----EEEEEEEETTTEEEEEEETT--SSSSPP----HHHHHHHHHHHHHHHHHHTS-HHHHHHHHHHTTT-HHHHHHHHHHHGGGHHHHHHHHHHH----EEEETTEEEEHHHHHHTT--

Foldseek 3Di:
DVLLQLLQVLLQKHWDDDDLQQLQVLQQVLLQAWFPQRCPVCSHSLNLLVQLLVQCVVVVVVCQVVPPPPDGSVRVSVQSNDPSNFDDDSSVLSSCVRVVAWEFEDEQLDLGTDIRHPPNCDVPDPDPDDPHRYWYWYDAQAGGIIGMAGNPDPRNTNGDDDPSPVSSVVSQVLLVLLCVLLVHDSSLSSNLCSLVSNDSVLSNVLSVVQPPCSHVQSVVCRPHVDQGWGQDPNDTHRSNVVSVVVPD